Protein AF-A0A9C7Z4H7-F1 (afdb_monomer_lite)

Foldseek 3Di:
DDDDPPPPPPPPPDDPPDPVNDPDDDDDDQDPVNLVVLWQEAQDDCFAADPPVRHGDDSHPQHCLTLNDPAAQADPVRPTHDPVQAQDQDPPRRHHRHGNCSSVRRDHHHDDPDDADDVCCLPPPDNPVCVVVVHDSVVSNCVRVVPDDPDDWFKKAWLFFPDPVDDHGDIDTPVRCVVVVVPGDTDIFGKDAAQDDDFDFAQAWAFWAWDWDAFPSRFIWIWIDGDPDIDIAHDDWAAPDDHGDTDHGGDGGTDHDHGDIDGPRRVVVRVVPGD

Structure (mmCIF, N/CA/C/O backbone):
data_AF-A0A9C7Z4H7-F1
#
_entry.id   AF-A0A9C7Z4H7-F1
#
loop_
_atom_site.group_PDB
_atom_site.id
_atom_site.type_symbol
_atom_site.label_atom_id
_atom_site.label_alt_id
_atom_site.label_comp_id
_atom_site.label_asym_id
_atom_site.label_entity_id
_atom_site.label_seq_id
_atom_site.pdbx_PDB_ins_code
_atom_site.Cartn_x
_atom_site.Cartn_y
_atom_site.Cartn_z
_atom_site.occupancy
_atom_site.B_iso_or_equiv
_atom_site.auth_seq_id
_atom_site.auth_comp_id
_atom_site.auth_asym_id
_atom_site.auth_atom_id
_atom_site.pdbx_PDB_model_num
ATOM 1 N N . MET A 1 1 ? -6.842 -11.122 -45.575 1.00 34.16 1 MET A N 1
ATOM 2 C CA . MET A 1 1 ? -6.176 -10.086 -46.391 1.00 34.16 1 MET A CA 1
ATOM 3 C C . MET A 1 1 ? -5.304 -9.264 -45.449 1.00 34.16 1 MET A C 1
ATOM 5 O O . MET A 1 1 ? -5.795 -8.378 -44.766 1.00 34.16 1 MET A O 1
ATOM 9 N N . LEU A 1 2 ? -4.049 -9.690 -45.291 1.00 29.64 2 LEU A N 1
ATOM 10 C CA . LEU A 1 2 ? -3.058 -9.098 -44.390 1.00 29.64 2 LEU A CA 1
ATOM 11 C C . LEU A 1 2 ? -2.544 -7.797 -45.017 1.00 29.64 2 LEU A C 1
ATOM 13 O O . LEU A 1 2 ? -1.735 -7.837 -45.943 1.00 29.64 2 LEU A O 1
ATOM 17 N N . LEU A 1 3 ? -3.035 -6.650 -44.550 1.00 31.23 3 LEU A N 1
ATOM 18 C CA . LEU A 1 3 ? -2.467 -5.360 -44.927 1.00 31.23 3 LEU A CA 1
ATOM 19 C C . LEU A 1 3 ? -1.206 -5.123 -44.093 1.00 31.23 3 LEU A C 1
ATOM 21 O O . LEU A 1 3 ? -1.252 -4.888 -42.888 1.00 31.23 3 LEU A O 1
ATOM 25 N N . LYS A 1 4 ? -0.069 -5.246 -44.779 1.00 31.89 4 LYS A N 1
ATOM 26 C CA . LYS A 1 4 ? 1.280 -4.942 -44.308 1.00 31.89 4 LYS A CA 1
ATOM 27 C C . LYS A 1 4 ? 1.366 -3.485 -43.838 1.00 31.89 4 LYS A C 1
ATOM 29 O O . LYS A 1 4 ? 1.528 -2.574 -44.645 1.00 31.89 4 LYS A O 1
ATOM 34 N N . ASN A 1 5 ? 1.324 -3.272 -42.526 1.00 34.56 5 ASN A N 1
ATOM 35 C CA . ASN A 1 5 ? 1.686 -2.008 -41.874 1.00 34.56 5 ASN A CA 1
ATOM 36 C C . ASN A 1 5 ? 3.220 -1.872 -41.746 1.00 34.56 5 ASN A C 1
ATOM 38 O O . ASN A 1 5 ? 3.758 -1.646 -40.666 1.00 34.56 5 ASN A O 1
ATOM 42 N N . GLU A 1 6 ? 3.945 -2.016 -42.858 1.00 35.81 6 GLU A N 1
ATOM 43 C CA . GLU A 1 6 ? 5.412 -1.861 -42.906 1.00 35.81 6 GLU A CA 1
ATOM 44 C C . GLU A 1 6 ? 5.857 -0.397 -43.110 1.00 35.81 6 GLU A C 1
ATOM 46 O O . GLU A 1 6 ? 7.029 -0.078 -42.928 1.00 35.81 6 GLU A O 1
ATOM 51 N N . ASN A 1 7 ? 4.931 0.522 -43.421 1.00 31.11 7 ASN A N 1
ATOM 52 C CA . ASN A 1 7 ? 5.257 1.906 -43.801 1.00 31.11 7 ASN A CA 1
ATOM 53 C C . ASN A 1 7 ? 5.184 2.956 -42.674 1.00 31.11 7 ASN A C 1
ATOM 55 O O . ASN A 1 7 ? 5.576 4.098 -42.902 1.00 31.11 7 ASN A O 1
ATOM 59 N N . VAL A 1 8 ? 4.732 2.607 -41.463 1.00 37.91 8 VAL A N 1
ATOM 60 C CA . VAL A 1 8 ? 4.609 3.585 -40.356 1.00 37.91 8 VAL A CA 1
ATOM 61 C C . VAL A 1 8 ? 5.895 3.692 -39.520 1.00 37.91 8 VAL A C 1
ATOM 63 O O . VAL A 1 8 ? 6.191 4.752 -38.984 1.00 37.91 8 VAL A O 1
ATOM 66 N N . ARG A 1 9 ? 6.730 2.645 -39.464 1.00 35.28 9 ARG A N 1
ATOM 67 C CA . ARG A 1 9 ? 7.910 2.598 -38.572 1.00 35.28 9 ARG A CA 1
ATOM 68 C C . ARG A 1 9 ? 9.190 3.260 -39.109 1.00 35.28 9 ARG A C 1
ATOM 70 O O . ARG A 1 9 ? 10.170 3.334 -38.380 1.00 35.28 9 ARG A O 1
ATOM 77 N N . LYS A 1 10 ? 9.221 3.742 -40.358 1.00 31.86 10 LYS A N 1
ATOM 78 C CA . LYS A 1 10 ? 10.459 4.230 -41.013 1.00 31.86 10 LYS A CA 1
ATOM 79 C C . LYS A 1 10 ? 10.704 5.750 -40.958 1.00 31.86 10 LYS A C 1
ATOM 81 O O . LYS A 1 10 ? 11.657 6.206 -41.578 1.00 31.86 10 LYS A O 1
ATOM 86 N N . ARG A 1 11 ? 9.881 6.546 -40.258 1.00 33.84 11 ARG A N 1
ATOM 87 C CA . ARG A 1 11 ? 9.960 8.029 -40.293 1.00 33.84 11 ARG A CA 1
ATOM 88 C C . ARG A 1 11 ? 10.364 8.743 -38.994 1.00 33.84 11 ARG A C 1
ATOM 90 O O . ARG A 1 11 ? 10.457 9.962 -39.020 1.00 33.84 11 ARG A O 1
ATOM 97 N N . GLU A 1 12 ? 10.638 8.044 -37.895 1.00 40.28 12 GLU A N 1
ATOM 98 C CA . GLU A 1 12 ? 10.865 8.692 -36.582 1.00 40.28 12 GLU A CA 1
ATOM 99 C C . GLU A 1 12 ? 12.323 8.702 -36.087 1.00 40.28 12 GLU A C 1
ATOM 101 O O . GLU A 1 12 ? 12.570 8.924 -34.907 1.00 40.28 12 GLU A O 1
ATOM 106 N N . VAL A 1 13 ? 13.316 8.523 -36.964 1.00 45.22 13 VAL A N 1
ATOM 107 C CA . VAL A 1 13 ? 14.729 8.661 -36.574 1.00 45.22 13 VAL A CA 1
ATOM 108 C C . VAL A 1 13 ? 15.356 9.836 -37.324 1.00 45.22 13 VAL A C 1
ATOM 110 O O . VAL A 1 13 ? 15.317 9.881 -38.548 1.00 45.22 13 VAL A O 1
ATOM 113 N N . SER A 1 14 ? 15.920 10.763 -36.541 1.00 44.88 14 SER A N 1
ATOM 114 C CA . SER A 1 14 ? 16.706 11.955 -36.904 1.00 44.88 14 SER A CA 1
ATOM 115 C C . SER A 1 14 ? 15.961 13.187 -37.445 1.00 44.88 14 SER A C 1
ATOM 117 O O . SER A 1 14 ? 16.183 13.624 -38.572 1.00 44.88 14 SER A O 1
ATOM 119 N N . LEU A 1 15 ? 15.188 13.854 -36.590 1.00 47.88 15 LEU A N 1
ATOM 120 C CA . LEU A 1 15 ? 15.122 15.317 -36.633 1.00 47.88 15 LEU A CA 1
ATOM 121 C C . LEU A 1 15 ? 15.734 15.830 -35.332 1.00 47.88 15 LEU A C 1
ATOM 123 O O . LEU A 1 15 ? 15.066 15.914 -34.305 1.00 47.88 15 LEU A O 1
ATOM 127 N N . LEU A 1 16 ? 17.036 16.117 -35.373 1.00 56.84 16 LEU A N 1
ATOM 128 C CA . LEU A 1 16 ? 17.671 17.009 -34.408 1.00 56.84 16 LEU A CA 1
ATOM 129 C C . LEU A 1 16 ? 16.988 18.367 -34.587 1.00 56.84 16 LEU A C 1
ATOM 131 O O . LEU A 1 16 ? 17.328 19.115 -35.498 1.00 56.84 16 LEU A O 1
ATOM 135 N N . ILE A 1 17 ? 15.951 18.632 -33.794 1.00 62.84 17 ILE A N 1
ATOM 136 C CA . ILE A 1 17 ? 15.296 19.937 -33.781 1.00 62.84 17 ILE A CA 1
ATOM 137 C C . ILE A 1 17 ? 16.337 20.913 -33.230 1.00 62.84 17 ILE A C 1
ATOM 139 O O . ILE A 1 17 ? 16.741 20.785 -32.072 1.00 62.84 17 ILE A O 1
ATOM 143 N N . SER A 1 18 ? 16.814 21.840 -34.064 1.00 78.19 18 SER A N 1
ATOM 144 C CA . SER A 1 18 ? 17.670 22.922 -33.584 1.00 78.19 18 SER A CA 1
ATOM 145 C C . SER A 1 18 ? 16.876 23.755 -32.581 1.00 78.19 18 SER A C 1
ATOM 147 O O . SER A 1 18 ? 15.682 23.986 -32.783 1.00 78.19 18 SER A O 1
ATOM 149 N N . GLY A 1 19 ? 17.516 24.219 -31.503 1.00 75.00 19 GLY A N 1
ATOM 150 C CA . GLY A 1 19 ? 16.855 25.069 -30.504 1.00 75.00 19 GLY A CA 1
ATOM 151 C C . GLY A 1 19 ? 16.195 26.302 -31.133 1.00 75.00 19 GLY A C 1
ATOM 152 O O . GLY A 1 19 ? 15.124 26.718 -30.694 1.00 75.00 19 GLY A O 1
ATOM 153 N N . ASP A 1 20 ? 16.780 26.796 -32.225 1.00 84.81 20 ASP A N 1
ATOM 154 C CA . ASP A 1 20 ? 16.316 27.962 -32.977 1.00 84.81 20 ASP A CA 1
ATOM 155 C C . ASP A 1 20 ?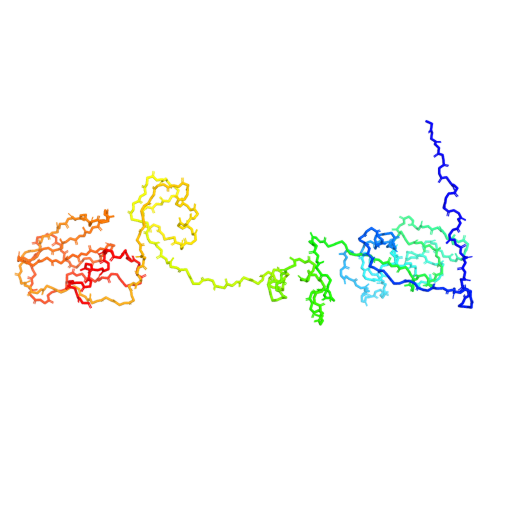 15.016 27.707 -33.772 1.00 84.81 20 ASP A C 1
ATOM 157 O O . ASP A 1 20 ? 14.292 28.650 -34.093 1.00 84.81 20 ASP A O 1
ATOM 161 N N . ASP A 1 21 ? 14.663 26.443 -34.042 1.00 89.62 21 ASP A N 1
ATOM 162 C CA . ASP A 1 21 ? 13.453 26.060 -34.788 1.00 89.62 21 ASP A CA 1
ATOM 163 C C . ASP A 1 21 ? 12.217 25.862 -33.882 1.00 89.62 21 ASP A C 1
ATOM 165 O O . ASP A 1 21 ? 11.082 25.713 -34.361 1.00 89.62 21 ASP A O 1
ATOM 169 N N . ILE A 1 22 ? 12.401 25.856 -32.556 1.00 91.81 22 ILE A N 1
ATOM 170 C CA . ILE A 1 22 ? 11.330 25.598 -31.586 1.00 91.81 22 ILE A CA 1
ATOM 171 C C . ILE A 1 22 ? 10.466 26.852 -31.410 1.00 91.81 22 ILE A C 1
ATOM 173 O O . ILE A 1 22 ? 10.794 27.774 -30.670 1.00 91.81 22 ILE A O 1
ATOM 177 N N . LYS A 1 23 ? 9.284 26.862 -32.037 1.00 93.12 23 LYS A N 1
ATOM 178 C CA . LYS A 1 23 ? 8.347 28.001 -31.946 1.00 93.12 23 LYS A CA 1
ATOM 179 C C . LYS A 1 23 ? 7.573 28.081 -30.627 1.00 93.12 23 LYS A C 1
ATOM 181 O O . LYS A 1 23 ? 7.181 29.171 -30.221 1.00 93.12 23 LYS A O 1
ATOM 186 N N . ARG A 1 24 ? 7.250 26.938 -30.006 1.00 93.38 24 ARG A N 1
ATOM 187 C CA . ARG A 1 24 ? 6.436 26.851 -28.777 1.00 93.38 24 ARG A CA 1
ATOM 188 C C . ARG A 1 24 ? 6.775 25.595 -27.982 1.00 93.38 24 ARG A C 1
ATOM 190 O O . ARG A 1 24 ? 6.989 24.539 -28.569 1.00 93.38 24 ARG A O 1
ATOM 197 N N . ILE A 1 25 ? 6.701 25.705 -26.658 1.00 92.19 25 ILE A N 1
ATOM 198 C CA . ILE A 1 25 ? 6.803 24.589 -25.712 1.00 92.19 25 ILE A CA 1
ATOM 199 C C . ILE A 1 25 ? 5.466 24.475 -24.977 1.00 92.19 25 ILE A C 1
ATOM 201 O O . ILE A 1 25 ? 4.885 25.484 -24.576 1.00 92.19 25 ILE A O 1
ATOM 205 N N . LYS A 1 26 ? 4.957 23.250 -24.823 1.00 94.81 26 LYS A N 1
ATOM 206 C CA . LYS A 1 26 ? 3.696 22.962 -24.131 1.00 94.81 26 LYS A CA 1
ATOM 207 C C . LYS A 1 26 ? 3.957 21.999 -22.981 1.00 94.81 26 LYS A C 1
ATOM 209 O O . LYS A 1 26 ? 4.594 20.972 -23.179 1.00 94.81 26 LYS A O 1
ATOM 214 N N . LEU A 1 27 ? 3.413 22.315 -21.810 1.00 94.31 27 LEU A N 1
ATOM 215 C CA . LEU A 1 27 ? 3.418 21.439 -20.640 1.00 94.31 27 LEU A CA 1
ATOM 216 C C . LEU A 1 27 ? 2.023 20.837 -20.461 1.00 94.31 27 LEU A C 1
ATOM 218 O O . LEU A 1 27 ? 1.021 21.548 -20.557 1.00 94.31 27 LEU A O 1
ATOM 222 N N . GLN A 1 28 ? 1.955 19.528 -20.233 1.00 93.75 28 GLN A N 1
ATOM 223 C CA . GLN A 1 28 ? 0.710 18.794 -20.005 1.00 93.75 28 GLN A CA 1
ATOM 224 C C . GLN A 1 28 ? 0.916 17.701 -18.958 1.00 93.75 28 GLN A C 1
ATOM 226 O O . GLN A 1 28 ? 2.045 17.293 -18.693 1.00 93.75 28 GLN A O 1
ATOM 231 N N . LEU A 1 29 ? -0.189 17.221 -18.388 1.00 92.31 29 LEU A N 1
ATOM 232 C CA . LEU A 1 29 ? -0.183 16.006 -17.581 1.00 92.31 29 LEU A CA 1
ATOM 233 C C . LEU A 1 29 ? 0.072 14.802 -18.490 1.00 92.31 29 LEU A C 1
ATOM 235 O O . LEU A 1 29 ? -0.562 14.685 -19.538 1.00 92.31 29 LEU A O 1
ATOM 239 N N . ALA A 1 30 ? 0.983 13.926 -18.075 1.00 94.75 30 ALA A N 1
ATOM 240 C CA . ALA A 1 30 ? 1.209 12.655 -18.743 1.00 94.75 30 ALA A CA 1
ATOM 241 C C . ALA A 1 30 ? 0.100 11.676 -18.345 1.00 94.75 30 ALA A C 1
ATOM 243 O O . ALA A 1 30 ? -0.131 11.450 -17.155 1.00 94.75 30 ALA A O 1
ATOM 244 N N . SER A 1 31 ? -0.598 11.110 -19.328 1.00 95.06 31 SER A N 1
ATOM 245 C CA . SER A 1 31 ? -1.514 10.002 -19.060 1.00 95.06 31 SER A CA 1
ATOM 246 C C . SER A 1 31 ? -0.726 8.702 -18.829 1.00 95.06 31 SER A C 1
ATOM 248 O O . SER A 1 31 ? 0.396 8.579 -19.330 1.00 95.06 31 SER A O 1
ATOM 250 N N . PRO A 1 32 ? -1.295 7.692 -18.143 1.00 94.44 32 PRO A N 1
ATOM 251 C CA . PRO A 1 32 ? -0.652 6.380 -18.030 1.00 94.44 32 PRO A CA 1
ATOM 252 C C . PRO A 1 32 ? -0.304 5.769 -19.398 1.00 94.44 32 PRO A C 1
ATOM 254 O O . PRO A 1 32 ? 0.746 5.153 -19.556 1.00 94.44 32 PRO A O 1
ATOM 257 N N . ALA A 1 33 ? -1.142 6.004 -20.414 1.00 94.50 33 ALA A N 1
ATOM 258 C CA . ALA A 1 33 ? -0.885 5.559 -21.782 1.00 94.50 33 ALA A CA 1
ATOM 259 C C . ALA A 1 33 ? 0.323 6.270 -22.421 1.00 94.50 33 ALA A C 1
ATOM 261 O O . ALA A 1 33 ? 1.113 5.625 -23.109 1.00 94.50 33 ALA A O 1
ATOM 262 N N . ASP A 1 34 ? 0.500 7.573 -22.174 1.00 94.50 34 ASP A N 1
ATOM 263 C CA . ASP A 1 34 ? 1.674 8.315 -22.655 1.00 94.50 34 ASP A CA 1
ATOM 264 C C . ASP A 1 34 ? 2.958 7.826 -21.979 1.00 94.50 34 ASP A C 1
ATOM 266 O O . ASP A 1 34 ? 3.965 7.621 -22.655 1.00 94.50 34 ASP A O 1
ATOM 270 N N . MET A 1 35 ? 2.911 7.570 -20.666 1.00 95.00 35 MET A N 1
ATOM 271 C CA . MET A 1 35 ? 4.049 7.023 -19.918 1.00 95.00 35 MET A CA 1
ATOM 272 C C . MET A 1 35 ? 4.487 5.662 -20.472 1.00 95.00 35 MET A C 1
ATOM 274 O O . MET A 1 35 ? 5.678 5.436 -20.679 1.00 95.00 35 MET A O 1
ATOM 278 N N . LEU A 1 36 ? 3.529 4.780 -20.770 1.00 94.69 36 LEU A N 1
ATOM 279 C CA . LEU A 1 36 ? 3.800 3.486 -21.400 1.00 94.69 36 LEU A CA 1
ATOM 280 C C . LEU A 1 36 ? 4.355 3.638 -22.819 1.00 94.69 36 LEU A C 1
ATOM 282 O O . LEU A 1 36 ? 5.271 2.917 -23.195 1.00 94.69 36 LEU A O 1
ATOM 286 N N . ARG A 1 37 ? 3.849 4.602 -23.598 1.00 95.56 37 ARG A N 1
ATOM 287 C CA . ARG A 1 37 ? 4.332 4.874 -24.960 1.00 95.56 37 ARG A CA 1
ATOM 288 C C . ARG A 1 37 ? 5.789 5.344 -24.988 1.00 95.56 37 ARG A C 1
ATOM 290 O O . ARG A 1 37 ? 6.493 5.053 -25.949 1.00 95.56 37 ARG A O 1
ATOM 297 N N . TRP A 1 38 ? 6.228 6.103 -23.989 1.00 94.38 38 TRP A N 1
ATOM 298 C CA . TRP A 1 38 ? 7.616 6.562 -23.879 1.00 94.38 38 TRP A CA 1
ATOM 299 C C . TRP A 1 38 ? 8.575 5.489 -23.366 1.00 94.38 38 TRP A C 1
ATOM 301 O O . TRP A 1 38 ? 9.791 5.595 -23.543 1.00 94.38 38 TRP A O 1
ATOM 311 N N . SER A 1 39 ? 8.027 4.487 -22.689 1.00 96.06 39 SER A N 1
ATOM 312 C CA . SER A 1 39 ? 8.804 3.465 -22.023 1.00 96.06 39 SER A CA 1
ATOM 313 C C . SER A 1 39 ? 9.381 2.444 -23.000 1.00 96.06 39 SER A C 1
ATOM 315 O O . SER A 1 39 ? 8.717 2.006 -23.937 1.00 96.06 39 SER A O 1
ATOM 317 N N . HIS A 1 40 ? 10.618 2.032 -22.744 1.00 95.56 40 HIS A N 1
ATOM 318 C CA . HIS A 1 40 ? 11.316 0.977 -23.483 1.00 95.56 40 HIS A CA 1
ATOM 319 C C . HIS A 1 40 ? 11.284 -0.372 -22.754 1.00 95.56 40 HIS A C 1
ATOM 321 O O . HIS A 1 40 ? 11.744 -1.378 -23.289 1.00 95.56 40 HIS A O 1
ATOM 327 N N . GLY A 1 41 ? 10.725 -0.408 -21.544 1.00 95.88 41 GLY A N 1
ATOM 328 C CA . GLY A 1 41 ? 10.641 -1.608 -20.727 1.00 95.88 41 GLY A CA 1
ATOM 329 C C . GLY A 1 41 ? 10.185 -1.309 -19.305 1.00 95.88 41 GLY A C 1
ATOM 330 O O . GLY A 1 41 ? 10.208 -0.162 -18.845 1.00 95.88 41 GLY A O 1
ATOM 331 N N . GLU A 1 42 ? 9.737 -2.358 -18.630 1.00 97.06 42 GLU A N 1
ATOM 332 C CA . GLU A 1 42 ? 9.371 -2.313 -17.221 1.00 97.06 42 GLU A CA 1
ATOM 333 C C . GLU A 1 42 ? 10.581 -2.654 -16.351 1.00 97.06 42 GLU A C 1
ATOM 335 O O . GLU A 1 42 ? 11.269 -3.642 -16.606 1.00 97.06 42 GLU A O 1
ATOM 340 N N . VAL A 1 43 ? 10.825 -1.845 -15.321 1.00 97.69 43 VAL A N 1
ATOM 341 C CA . VAL A 1 43 ? 11.796 -2.168 -14.272 1.00 97.69 43 VAL A CA 1
ATOM 342 C C . VAL A 1 43 ? 11.092 -3.024 -13.228 1.00 97.69 43 VAL A C 1
ATOM 344 O O . VAL A 1 43 ? 10.182 -2.548 -12.549 1.00 97.69 43 VAL A O 1
ATOM 347 N N . THR A 1 44 ? 11.513 -4.280 -13.113 1.00 96.00 44 THR A N 1
ATOM 348 C CA . THR A 1 44 ? 10.897 -5.270 -12.219 1.00 96.00 44 THR A CA 1
ATOM 349 C C . THR A 1 44 ? 11.703 -5.488 -10.947 1.00 96.00 44 THR A C 1
ATOM 351 O O . THR A 1 44 ? 11.127 -5.772 -9.902 1.00 96.00 44 THR A O 1
ATOM 354 N N . GLU A 1 45 ? 13.024 -5.333 -11.021 1.00 95.56 45 GLU A N 1
ATOM 355 C CA . GLU A 1 45 ? 13.940 -5.577 -9.910 1.00 95.56 45 GLU A CA 1
ATOM 356 C C . GLU A 1 45 ? 14.500 -4.257 -9.368 1.00 95.56 45 GLU A C 1
ATOM 358 O O . GLU A 1 45 ? 14.802 -3.325 -10.117 1.00 95.56 45 GLU A O 1
ATOM 363 N N . SER A 1 46 ? 14.707 -4.180 -8.052 1.00 96.19 46 SER A N 1
ATOM 364 C CA . SER A 1 46 ? 15.392 -3.042 -7.416 1.00 96.19 46 SER A CA 1
ATOM 365 C C . SER A 1 46 ? 16.913 -3.078 -7.584 1.00 96.19 46 SER A C 1
ATOM 367 O O . SER A 1 46 ? 17.609 -2.151 -7.165 1.00 96.19 46 SER A O 1
ATOM 369 N N . GLU A 1 47 ? 17.432 -4.158 -8.162 1.00 95.81 47 GLU A N 1
ATOM 370 C CA . GLU A 1 47 ? 18.858 -4.372 -8.353 1.00 95.81 47 GLU A CA 1
ATOM 371 C C . GLU A 1 47 ? 19.475 -3.318 -9.279 1.00 95.81 47 GLU A C 1
ATOM 373 O O . GLU A 1 47 ? 18.836 -2.761 -10.178 1.00 95.81 47 GLU A O 1
ATOM 378 N N . THR A 1 48 ? 20.749 -3.016 -9.038 1.00 95.81 48 THR A N 1
ATOM 379 C CA . THR A 1 48 ? 21.467 -1.956 -9.755 1.00 95.81 48 THR A CA 1
ATOM 380 C C . THR A 1 48 ? 22.575 -2.535 -10.625 1.00 95.81 48 THR A C 1
ATOM 382 O O . THR A 1 48 ? 22.380 -2.776 -11.816 1.00 95.81 48 THR A O 1
ATOM 385 N N . ILE A 1 49 ? 23.752 -2.732 -10.042 1.00 95.19 49 ILE A N 1
ATOM 386 C CA . ILE A 1 49 ? 24.958 -3.203 -10.711 1.00 95.19 49 ILE A CA 1
ATOM 387 C C . ILE A 1 49 ? 25.551 -4.308 -9.847 1.00 95.19 49 ILE A C 1
ATOM 389 O O . ILE A 1 49 ? 25.679 -4.163 -8.630 1.00 95.19 49 ILE A O 1
ATOM 393 N N . ASN A 1 50 ? 25.967 -5.397 -10.479 1.00 94.56 50 ASN A N 1
ATOM 394 C CA . ASN A 1 50 ? 26.642 -6.483 -9.799 1.00 94.56 50 ASN A CA 1
ATOM 395 C C . ASN A 1 50 ? 27.978 -6.016 -9.201 1.00 94.56 50 ASN A C 1
ATOM 397 O O . ASN A 1 50 ? 28.841 -5.491 -9.909 1.00 94.56 50 ASN A O 1
ATOM 401 N N . TYR A 1 51 ? 28.210 -6.286 -7.919 1.00 94.88 51 TYR A N 1
ATOM 402 C CA . TYR A 1 51 ? 29.430 -5.847 -7.235 1.00 94.88 51 TYR A CA 1
ATOM 403 C C . TYR A 1 51 ? 30.723 -6.514 -7.742 1.00 94.88 51 TYR A C 1
ATOM 405 O O . TYR A 1 51 ? 31.799 -5.949 -7.563 1.00 94.88 51 TYR A O 1
ATOM 413 N N . ARG A 1 52 ? 30.648 -7.708 -8.352 1.00 95.25 52 ARG A N 1
ATOM 414 C CA . ARG A 1 52 ? 31.826 -8.446 -8.854 1.00 95.25 52 ARG A CA 1
ATOM 415 C C . ARG A 1 52 ? 32.120 -8.138 -10.308 1.00 95.25 52 ARG A C 1
ATOM 417 O O . ARG A 1 52 ? 33.277 -7.980 -10.678 1.00 95.25 52 ARG A O 1
ATOM 424 N N . THR A 1 53 ? 31.086 -8.156 -11.145 1.00 91.88 53 THR A N 1
ATOM 425 C CA . THR A 1 53 ? 31.253 -7.988 -12.594 1.00 91.88 53 THR A CA 1
ATOM 426 C C . THR A 1 53 ? 31.190 -6.525 -13.014 1.00 91.88 53 THR A C 1
ATOM 428 O O . THR A 1 53 ? 31.561 -6.219 -14.144 1.00 91.88 53 THR A O 1
ATOM 431 N N . HIS A 1 54 ? 30.722 -5.638 -12.127 1.00 92.88 54 HIS A N 1
ATOM 432 C CA . HIS A 1 54 ? 30.417 -4.238 -12.418 1.00 92.88 54 HIS A CA 1
ATOM 433 C C . HIS A 1 54 ? 29.452 -4.067 -13.601 1.00 92.88 54 HIS A C 1
ATOM 435 O O . HIS A 1 54 ? 29.418 -3.012 -14.227 1.00 92.88 54 HIS A O 1
ATOM 441 N N . ARG A 1 55 ? 28.661 -5.104 -13.911 1.00 92.56 55 ARG A N 1
ATOM 442 C CA . ARG A 1 55 ? 27.660 -5.082 -14.980 1.00 92.56 55 ARG A CA 1
ATOM 443 C C . ARG A 1 55 ? 26.271 -4.776 -14.426 1.00 92.56 55 ARG A C 1
ATOM 445 O O . ARG A 1 55 ? 25.963 -5.244 -13.328 1.00 92.56 55 ARG A O 1
ATOM 452 N N . PRO A 1 56 ? 25.434 -4.028 -15.167 1.00 95.00 56 PRO A N 1
ATOM 453 C CA . PRO A 1 56 ? 24.039 -3.828 -14.801 1.00 95.00 56 PRO A CA 1
ATOM 454 C C . PRO A 1 56 ? 23.292 -5.154 -14.663 1.00 95.00 56 PRO A C 1
ATOM 456 O O . PRO A 1 56 ? 23.463 -6.052 -15.491 1.00 95.00 56 PRO A O 1
ATOM 459 N N . GLU A 1 57 ? 22.457 -5.259 -13.635 1.00 94.81 57 GLU A N 1
ATOM 460 C CA . GLU A 1 57 ? 21.586 -6.420 -13.455 1.00 94.81 57 GLU A CA 1
ATOM 461 C C . GLU A 1 57 ? 20.386 -6.360 -14.413 1.00 94.81 57 GLU A C 1
ATOM 463 O O . GLU A 1 57 ? 19.858 -5.287 -14.728 1.00 94.81 57 GLU A O 1
ATOM 468 N N . LYS A 1 58 ? 19.965 -7.533 -14.900 1.00 92.88 58 LYS A N 1
ATOM 469 C CA . LYS A 1 58 ? 18.838 -7.670 -15.833 1.00 92.88 58 LYS A CA 1
ATOM 470 C C . LYS A 1 58 ? 17.528 -7.310 -15.123 1.00 92.88 58 LYS A C 1
ATOM 472 O O . LYS A 1 58 ? 17.310 -7.745 -13.999 1.00 92.88 58 LYS A O 1
ATOM 477 N N . GLY A 1 59 ? 16.659 -6.535 -15.769 1.00 92.94 59 GLY A N 1
ATOM 478 C CA . GLY A 1 59 ? 15.402 -6.044 -15.183 1.00 92.94 59 GLY A CA 1
ATOM 479 C C . GLY A 1 59 ? 15.567 -4.996 -14.074 1.00 92.94 59 GLY A C 1
ATOM 480 O O . GLY A 1 59 ? 14.564 -4.529 -13.535 1.00 92.94 59 GLY A O 1
ATOM 481 N N . GLY A 1 60 ? 16.808 -4.622 -13.744 1.00 95.50 60 GLY A N 1
ATOM 482 C CA . GLY A 1 60 ? 17.141 -3.634 -12.723 1.00 95.50 60 GLY A CA 1
ATOM 483 C C . GLY A 1 60 ? 17.137 -2.186 -13.219 1.00 95.50 60 GLY A C 1
ATOM 484 O O . GLY A 1 60 ? 16.878 -1.882 -14.387 1.00 95.50 60 GLY A O 1
ATOM 485 N N . LEU A 1 61 ? 17.519 -1.264 -12.334 1.00 96.31 61 LEU A N 1
ATOM 486 C CA . LEU A 1 61 ? 17.488 0.187 -12.586 1.00 96.31 61 LEU A CA 1
ATOM 487 C C . LEU A 1 61 ? 18.473 0.666 -13.667 1.00 96.31 61 LEU A C 1
ATOM 489 O O . LEU A 1 61 ? 18.354 1.789 -14.150 1.00 96.31 61 LEU A O 1
ATOM 493 N N . TYR A 1 62 ? 19.439 -0.171 -14.054 1.00 96.00 62 TYR A N 1
ATOM 494 C CA . TYR A 1 62 ? 20.431 0.137 -15.091 1.00 96.00 62 TYR A CA 1
ATOM 495 C C . TYR A 1 62 ? 20.413 -0.839 -16.275 1.00 96.00 62 TYR A C 1
ATOM 497 O O . TYR A 1 62 ? 21.302 -0.747 -17.133 1.00 96.00 62 TYR A O 1
ATOM 505 N N . ALA A 1 63 ? 19.411 -1.722 -16.337 1.00 96.12 63 ALA A N 1
ATOM 506 C CA . ALA A 1 63 ? 19.260 -2.796 -17.315 1.00 96.12 63 ALA A CA 1
ATOM 507 C C . ALA A 1 63 ? 19.527 -2.344 -18.762 1.00 96.12 63 ALA A C 1
ATOM 509 O O . ALA A 1 63 ? 18.906 -1.410 -19.280 1.00 96.12 63 ALA A O 1
ATOM 510 N N . GLU A 1 64 ? 20.471 -3.005 -19.434 1.00 96.38 64 GLU A N 1
ATOM 511 C CA . GLU A 1 64 ? 20.885 -2.638 -20.794 1.00 96.38 64 GLU A CA 1
ATOM 512 C C . GLU A 1 64 ? 19.799 -2.928 -21.840 1.00 96.38 64 GLU A C 1
ATOM 514 O O . GLU A 1 64 ? 19.729 -2.252 -22.866 1.00 96.38 64 GLU A O 1
ATOM 519 N N . GLU A 1 65 ? 18.923 -3.900 -21.589 1.00 95.19 65 GLU A N 1
ATOM 520 C CA . GLU A 1 65 ? 17.800 -4.231 -22.466 1.00 95.19 65 GLU A CA 1
ATOM 521 C C . GLU A 1 65 ? 16.689 -3.172 -22.457 1.00 95.19 65 GLU A C 1
ATOM 523 O O . GLU A 1 65 ? 15.964 -3.061 -23.442 1.00 95.19 65 GLU A O 1
ATOM 528 N N . ILE A 1 66 ? 16.591 -2.366 -21.391 1.00 96.31 66 ILE A N 1
ATOM 529 C CA . ILE A 1 66 ? 15.607 -1.281 -21.266 1.00 96.31 66 ILE A CA 1
ATOM 530 C C . ILE A 1 66 ? 16.224 0.042 -21.718 1.00 96.31 66 ILE A C 1
ATOM 532 O O . ILE A 1 66 ? 15.718 0.717 -22.613 1.00 96.31 66 ILE A O 1
ATOM 536 N N . PHE A 1 67 ? 17.342 0.426 -21.101 1.00 96.94 67 PHE A N 1
ATOM 537 C CA . PHE A 1 67 ? 17.921 1.755 -21.296 1.00 96.94 67 PHE A CA 1
ATOM 538 C C . PHE A 1 67 ? 18.859 1.824 -22.505 1.00 96.94 67 PHE A C 1
ATOM 540 O O . PHE A 1 67 ? 19.113 2.912 -23.019 1.00 96.94 67 PHE A O 1
ATOM 547 N N . GLY A 1 68 ? 19.348 0.687 -23.000 1.00 95.12 68 GLY A N 1
ATOM 548 C CA . GLY A 1 68 ? 20.337 0.600 -24.072 1.00 95.12 68 GLY A CA 1
ATOM 549 C C . GLY A 1 68 ? 21.729 0.195 -23.571 1.00 95.12 68 GLY A C 1
ATOM 550 O O . GLY A 1 68 ? 21.964 0.117 -22.361 1.00 95.12 68 GLY A O 1
ATOM 551 N N . PRO A 1 69 ? 22.669 -0.066 -24.490 1.00 96.38 69 PRO A N 1
ATOM 552 C CA . PRO A 1 69 ? 23.938 -0.712 -24.175 1.00 96.38 69 PRO A CA 1
ATOM 553 C C . PRO A 1 69 ? 24.872 0.198 -23.371 1.00 96.38 69 PRO A C 1
ATOM 555 O O . PRO A 1 69 ? 24.912 1.412 -23.584 1.00 96.38 69 PRO A O 1
ATOM 558 N N . GLU A 1 70 ? 25.654 -0.392 -22.463 1.00 94.56 70 GLU A N 1
ATOM 559 C CA . GLU A 1 70 ? 26.677 0.339 -21.697 1.00 94.56 70 GLU A CA 1
ATOM 560 C C . GLU A 1 70 ? 27.780 0.876 -22.621 1.00 94.56 70 GLU A C 1
ATOM 562 O O . GLU A 1 70 ? 28.166 2.043 -22.544 1.00 94.56 70 GLU A O 1
ATOM 567 N N . ASN A 1 71 ? 28.249 0.020 -23.530 1.00 94.19 71 ASN A N 1
ATOM 568 C CA . ASN A 1 71 ? 29.288 0.339 -24.497 1.00 94.19 71 ASN A CA 1
ATOM 569 C C . ASN A 1 71 ? 28.673 0.526 -25.884 1.00 94.19 71 ASN A C 1
ATOM 571 O O . ASN A 1 71 ? 27.847 -0.267 -26.333 1.00 94.19 71 ASN A O 1
ATOM 575 N N . SER A 1 72 ? 29.099 1.576 -26.584 1.00 95.06 72 SER A N 1
ATOM 576 C CA . SER A 1 72 ? 28.565 1.895 -27.907 1.00 95.06 72 SER A CA 1
ATOM 577 C C . SER A 1 72 ? 28.749 0.734 -28.886 1.00 95.06 72 SER A C 1
ATOM 579 O O . SER A 1 72 ? 29.858 0.239 -29.095 1.00 95.06 72 SER A O 1
ATOM 581 N N . TYR A 1 73 ? 27.649 0.339 -29.525 1.00 95.44 73 TYR A N 1
ATOM 582 C CA . TYR A 1 73 ? 27.581 -0.744 -30.506 1.00 95.44 73 TYR A CA 1
ATOM 583 C C . TYR A 1 73 ? 28.062 -2.110 -29.978 1.00 95.44 73 TYR A C 1
ATOM 585 O O . TYR A 1 73 ? 28.592 -2.924 -30.740 1.00 95.44 73 TYR A O 1
ATOM 593 N N . GLU A 1 74 ? 27.873 -2.390 -28.691 1.00 95.81 74 GLU A N 1
ATOM 594 C CA . GLU A 1 74 ? 28.204 -3.675 -28.072 1.00 95.81 74 GLU A CA 1
ATOM 595 C C . GLU A 1 74 ? 27.045 -4.158 -27.197 1.00 95.81 74 GLU A C 1
ATOM 597 O O . GLU A 1 74 ? 26.521 -3.415 -26.376 1.00 95.81 74 GLU A O 1
ATOM 602 N N . CYS A 1 75 ? 26.617 -5.409 -27.378 1.00 94.62 75 CYS A N 1
ATOM 603 C CA . CYS A 1 75 ? 25.598 -6.007 -26.511 1.00 94.62 75 CYS A CA 1
ATOM 604 C C . CYS A 1 75 ? 26.221 -6.543 -25.208 1.00 94.62 75 CYS A C 1
ATOM 606 O O . CYS A 1 75 ? 27.359 -7.014 -25.231 1.00 94.62 75 CYS A O 1
ATOM 608 N N . ALA A 1 76 ? 25.444 -6.613 -24.121 1.00 93.94 76 ALA A N 1
ATOM 609 C CA . ALA A 1 76 ? 25.915 -7.056 -22.799 1.00 93.94 76 ALA A CA 1
ATOM 610 C C . ALA A 1 76 ? 26.656 -8.412 -22.780 1.00 93.94 76 ALA A C 1
ATOM 612 O O . ALA A 1 76 ? 27.609 -8.595 -22.027 1.00 93.94 76 ALA A O 1
ATOM 613 N N . CYS A 1 77 ? 26.252 -9.380 -23.616 1.00 93.19 77 CYS A N 1
ATOM 614 C CA . CYS A 1 77 ? 26.900 -10.700 -23.665 1.00 93.19 77 CYS A CA 1
ATOM 615 C C . CYS A 1 77 ? 28.140 -10.781 -24.576 1.00 93.19 77 CYS A C 1
ATOM 617 O O . CYS A 1 77 ? 28.741 -11.850 -24.681 1.00 93.19 77 CYS A O 1
ATOM 619 N N . GLY A 1 78 ? 28.484 -9.704 -25.290 1.00 91.81 78 GLY A N 1
ATOM 620 C CA . GLY A 1 78 ? 29.621 -9.644 -26.215 1.00 91.81 78 GLY A CA 1
ATOM 621 C C . GLY A 1 78 ? 29.440 -10.368 -27.560 1.00 91.81 78 GLY 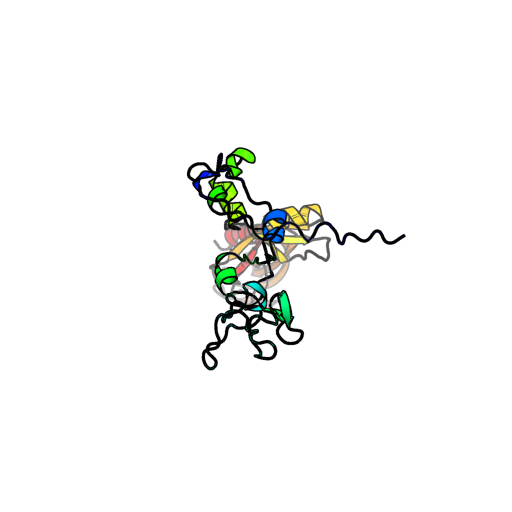A C 1
ATOM 622 O O . GLY A 1 78 ? 30.339 -10.305 -28.394 1.00 91.81 78 GLY A O 1
ATOM 623 N N . LYS A 1 79 ? 28.294 -11.027 -27.821 1.00 95.06 79 LYS A N 1
ATOM 624 C CA . LYS A 1 79 ? 28.016 -11.734 -29.098 1.00 95.06 79 LYS A CA 1
ATOM 625 C C . LYS A 1 79 ? 28.080 -10.792 -30.307 1.00 95.06 79 LYS A C 1
ATOM 627 O O . LYS A 1 79 ? 28.655 -11.141 -31.335 1.00 95.06 79 LYS A O 1
ATOM 632 N N . TYR A 1 80 ? 27.479 -9.610 -30.183 1.00 95.81 80 TYR A N 1
ATOM 633 C CA . TYR A 1 80 ? 27.470 -8.576 -31.215 1.00 95.81 80 TYR A CA 1
ATOM 634 C C . TYR A 1 80 ? 28.299 -7.385 -30.745 1.00 95.81 80 TYR A C 1
ATOM 636 O O . TYR A 1 80 ? 27.998 -6.784 -29.712 1.00 95.81 80 TYR A O 1
ATOM 644 N N . LYS A 1 81 ? 29.343 -7.064 -31.514 1.00 94.94 81 LYS A N 1
ATOM 645 C CA . LYS A 1 81 ? 30.273 -5.970 -31.233 1.00 94.94 81 LYS A CA 1
ATOM 646 C C . LYS A 1 81 ? 30.665 -5.223 -32.505 1.00 94.94 81 LYS A C 1
ATOM 648 O O . LYS A 1 81 ? 31.027 -5.837 -33.515 1.00 94.94 81 LYS A O 1
ATOM 653 N N . GLY A 1 82 ? 30.632 -3.899 -32.419 1.00 93.38 82 GLY A N 1
ATOM 654 C CA . GLY A 1 82 ? 30.988 -2.969 -33.480 1.00 93.38 82 GLY A CA 1
ATOM 655 C C . GLY A 1 82 ? 29.788 -2.497 -34.299 1.00 93.38 82 GLY A C 1
ATOM 656 O O . GLY A 1 82 ? 28.757 -3.163 -34.398 1.00 93.38 82 GLY A O 1
ATOM 657 N N . LYS A 1 83 ? 29.967 -1.346 -34.952 1.00 94.12 83 LYS A N 1
ATOM 658 C CA . LYS A 1 83 ? 28.916 -0.617 -35.677 1.00 94.12 83 LYS A CA 1
ATOM 659 C C . LYS A 1 83 ? 28.226 -1.414 -36.794 1.00 94.12 83 LYS A C 1
ATOM 661 O O . LYS A 1 83 ? 27.089 -1.134 -37.139 1.00 94.12 83 LYS A O 1
ATOM 666 N N . LYS A 1 84 ? 28.865 -2.462 -37.325 1.00 95.31 84 LYS A N 1
ATOM 667 C CA . LYS A 1 84 ? 28.264 -3.348 -38.342 1.00 95.31 84 LYS A CA 1
ATOM 668 C C . LYS A 1 84 ? 26.985 -4.067 -37.886 1.00 95.31 84 LYS A C 1
ATOM 670 O O . LYS A 1 84 ? 26.235 -4.527 -38.737 1.00 95.31 84 LYS A O 1
ATOM 675 N N . TYR A 1 85 ? 26.767 -4.200 -36.577 1.00 94.62 85 TYR A N 1
ATOM 676 C CA . TYR A 1 85 ? 25.575 -4.837 -36.008 1.00 94.62 85 TYR A CA 1
ATOM 677 C C . TYR A 1 85 ? 24.562 -3.822 -35.459 1.00 94.62 85 TYR A C 1
ATOM 679 O O . TYR A 1 85 ? 23.652 -4.210 -34.733 1.00 94.62 85 TYR A O 1
ATOM 687 N N . GLU A 1 86 ? 24.728 -2.534 -35.768 1.00 94.00 86 GLU A N 1
ATOM 688 C CA . GLU A 1 86 ? 23.802 -1.473 -35.366 1.00 94.00 86 GLU A CA 1
ATOM 689 C C . GLU A 1 86 ? 22.355 -1.809 -35.767 1.00 94.00 86 GLU A C 1
ATOM 691 O O . GLU A 1 86 ? 22.084 -2.242 -36.887 1.00 94.00 86 GLU A O 1
ATOM 696 N N . GLY A 1 87 ? 21.424 -1.637 -34.827 1.00 93.00 87 GLY A N 1
ATOM 697 C CA . GLY A 1 87 ? 20.001 -1.930 -35.010 1.00 93.00 87 GLY A CA 1
ATOM 698 C C . GLY A 1 87 ? 19.597 -3.389 -34.766 1.00 93.00 87 GLY A C 1
ATOM 699 O O . GLY A 1 87 ? 18.409 -3.698 -34.835 1.00 93.00 87 GLY A O 1
ATOM 700 N N . ILE A 1 88 ? 20.539 -4.290 -34.457 1.00 95.00 88 ILE A N 1
ATOM 701 C CA . ILE A 1 88 ? 20.236 -5.689 -34.121 1.00 95.00 88 ILE A CA 1
ATOM 702 C C . ILE A 1 88 ? 19.992 -5.829 -32.615 1.00 95.00 88 ILE A C 1
ATOM 704 O O . ILE A 1 88 ? 20.821 -5.426 -31.799 1.00 95.00 88 ILE A O 1
ATOM 708 N N . THR A 1 89 ? 18.882 -6.466 -32.240 1.00 95.88 89 THR A N 1
ATOM 709 C CA . THR A 1 89 ? 18.620 -6.892 -30.857 1.00 95.88 89 THR A CA 1
ATOM 710 C C . THR A 1 89 ? 19.188 -8.288 -30.622 1.00 95.88 89 THR A C 1
ATOM 712 O O . THR A 1 89 ? 18.894 -9.224 -31.366 1.00 95.88 89 THR A O 1
ATOM 715 N N . CYS A 1 90 ? 20.013 -8.454 -29.587 1.00 95.44 90 CYS A N 1
ATOM 716 C CA . CYS A 1 90 ? 20.636 -9.742 -29.292 1.00 95.44 90 CYS A CA 1
ATOM 717 C C . CYS A 1 90 ? 19.616 -10.792 -28.813 1.00 95.44 90 CYS A C 1
ATOM 719 O O . CYS A 1 90 ? 18.866 -10.547 -27.880 1.00 95.44 90 CYS A O 1
ATOM 721 N N . GLU A 1 91 ? 19.657 -12.010 -29.354 1.00 94.88 91 GLU A N 1
ATOM 722 C CA . GLU A 1 91 ? 18.760 -13.110 -28.945 1.00 94.88 91 GLU A CA 1
ATOM 723 C C . GLU A 1 91 ? 18.990 -13.601 -27.504 1.00 94.88 91 GLU A C 1
ATOM 725 O O . GLU A 1 91 ? 18.075 -14.132 -26.887 1.00 94.88 91 GLU A O 1
ATOM 730 N N . LYS A 1 92 ? 20.216 -13.456 -26.975 1.00 93.50 92 LYS A N 1
ATOM 731 C CA . LYS A 1 92 ? 20.602 -13.982 -25.653 1.00 93.50 92 LYS A CA 1
ATOM 732 C C . LYS A 1 92 ? 20.370 -12.974 -24.530 1.00 93.50 92 LYS A C 1
ATOM 734 O O . LYS A 1 92 ? 19.856 -13.336 -23.479 1.00 93.50 92 LYS A O 1
ATOM 739 N N . CYS A 1 93 ? 20.815 -11.732 -24.724 1.00 93.12 93 CYS A N 1
ATOM 740 C CA . CYS A 1 93 ? 20.720 -10.686 -23.702 1.00 93.12 93 CYS A CA 1
ATOM 741 C C . CYS A 1 93 ? 19.644 -9.636 -23.994 1.00 93.12 93 CYS A C 1
ATOM 743 O O . CYS A 1 93 ? 19.443 -8.764 -23.167 1.00 93.12 93 CYS A O 1
ATOM 745 N N . HIS A 1 94 ? 18.971 -9.693 -25.148 1.00 94.44 94 HIS A N 1
ATOM 746 C CA . HIS A 1 94 ? 17.909 -8.759 -25.558 1.00 94.44 94 HIS A CA 1
ATOM 747 C C . HIS A 1 94 ? 18.310 -7.277 -25.628 1.00 94.44 94 HIS A C 1
ATOM 749 O O . HIS A 1 94 ? 17.461 -6.416 -25.821 1.00 94.44 94 HIS A O 1
ATOM 755 N N . VAL A 1 95 ? 19.609 -6.977 -25.570 1.00 96.00 95 VAL A N 1
ATOM 756 C CA . VAL A 1 95 ? 20.139 -5.617 -25.731 1.00 96.00 95 VAL A CA 1
ATOM 757 C C . VAL A 1 95 ? 20.145 -5.230 -27.209 1.00 96.00 95 VAL A C 1
ATOM 759 O O . VAL A 1 95 ? 20.654 -5.982 -28.050 1.00 96.00 95 VAL A O 1
ATOM 762 N N . LEU A 1 96 ? 19.596 -4.053 -27.516 1.00 95.06 96 LEU A N 1
ATOM 763 C CA . LEU A 1 96 ? 19.686 -3.417 -28.829 1.00 95.06 96 LEU A CA 1
ATOM 764 C C . LEU A 1 96 ? 21.091 -2.841 -29.032 1.00 95.06 96 LEU A C 1
ATOM 766 O O . LEU A 1 96 ? 21.552 -2.014 -28.249 1.00 95.06 96 LEU A O 1
ATOM 770 N N . VAL A 1 97 ? 21.767 -3.246 -30.103 1.00 96.31 97 VAL A N 1
ATOM 771 C CA . VAL A 1 97 ? 23.081 -2.705 -30.460 1.00 96.31 97 VAL A CA 1
ATOM 772 C C . VAL A 1 97 ? 22.901 -1.313 -31.068 1.00 96.31 97 VAL A C 1
ATOM 774 O O . VAL A 1 97 ? 22.450 -1.169 -32.202 1.00 96.31 97 VAL A O 1
ATOM 777 N N . THR A 1 98 ? 23.253 -0.282 -30.307 1.00 95.50 98 THR A N 1
ATOM 778 C CA . THR A 1 98 ? 23.163 1.133 -30.695 1.00 95.50 98 THR A CA 1
ATOM 779 C C . THR A 1 98 ? 24.236 1.948 -29.964 1.00 95.50 98 THR A C 1
ATOM 781 O O . THR A 1 98 ? 25.022 1.401 -29.187 1.00 95.50 98 THR A O 1
ATOM 784 N N . ASP A 1 99 ? 24.308 3.247 -30.226 1.00 95.38 99 ASP A N 1
ATOM 785 C CA . ASP A 1 99 ? 25.171 4.171 -29.498 1.00 95.38 99 ASP A CA 1
ATOM 786 C C . ASP A 1 99 ? 24.767 4.260 -28.015 1.00 95.38 99 ASP A C 1
ATOM 788 O O . ASP A 1 99 ? 23.581 4.308 -27.688 1.00 95.38 99 ASP A O 1
ATOM 792 N N . SER A 1 100 ? 25.735 4.308 -27.097 1.00 94.50 100 SER A N 1
ATOM 793 C CA . SER A 1 100 ? 25.448 4.335 -25.653 1.00 94.50 100 SER A CA 1
ATOM 794 C C . SER A 1 100 ? 24.789 5.644 -25.190 1.00 94.50 100 SER A C 1
ATOM 796 O O . SER A 1 100 ? 24.256 5.710 -24.080 1.00 94.50 100 SER A O 1
ATOM 798 N N . SER A 1 101 ? 24.770 6.692 -26.026 1.00 93.75 101 SER A N 1
ATOM 799 C CA . SER A 1 101 ? 24.051 7.943 -25.747 1.00 93.75 101 SER A CA 1
ATOM 800 C C . SER A 1 101 ? 22.543 7.759 -25.571 1.00 93.75 101 SER A C 1
ATOM 802 O O . SER A 1 101 ? 21.934 8.550 -24.845 1.00 93.75 101 SER A O 1
ATOM 804 N N . VAL A 1 102 ? 21.945 6.697 -26.130 1.00 94.75 102 VAL A N 1
ATOM 805 C CA . VAL A 1 102 ? 20.502 6.428 -25.982 1.00 94.75 102 VAL A CA 1
ATOM 806 C C . VAL A 1 102 ? 20.081 6.243 -24.520 1.00 94.75 102 VAL A C 1
ATOM 808 O O . VAL A 1 102 ? 18.956 6.584 -24.160 1.00 94.75 102 VAL A O 1
ATOM 811 N N . ARG A 1 103 ? 21.002 5.817 -23.637 1.00 94.69 103 ARG A N 1
ATOM 812 C CA . ARG A 1 103 ? 20.751 5.664 -22.190 1.00 94.69 103 ARG A CA 1
ATOM 813 C C . ARG A 1 103 ? 20.345 6.967 -21.498 1.00 94.69 103 ARG A C 1
ATOM 815 O O . ARG A 1 103 ? 19.819 6.932 -20.394 1.00 94.69 103 ARG A O 1
ATOM 822 N N . ARG A 1 104 ? 20.606 8.121 -22.122 1.00 94.25 104 ARG A N 1
ATOM 823 C CA . ARG A 1 104 ? 20.247 9.449 -21.596 1.00 94.25 104 ARG A CA 1
ATOM 824 C C . ARG A 1 104 ? 18.845 9.904 -22.004 1.00 94.25 104 ARG A C 1
ATOM 826 O O . ARG A 1 104 ? 18.377 10.907 -21.476 1.00 94.25 104 ARG A O 1
ATOM 833 N N . VAL A 1 105 ? 18.213 9.219 -22.958 1.00 93.38 105 VAL A N 1
ATOM 834 C CA . VAL A 1 105 ? 16.912 9.606 -23.532 1.00 93.38 105 VAL A CA 1
ATOM 835 C C . VAL A 1 105 ? 15.851 8.517 -23.394 1.00 93.38 105 VAL A C 1
ATOM 837 O O . VAL A 1 105 ? 14.669 8.840 -23.303 1.00 93.38 105 VAL A O 1
ATOM 840 N N . ASN A 1 106 ? 16.252 7.246 -23.345 1.00 94.75 106 ASN A N 1
ATOM 841 C CA . ASN A 1 106 ? 15.327 6.133 -23.182 1.00 94.75 106 ASN A CA 1
ATOM 842 C C . ASN A 1 106 ? 14.714 6.155 -21.780 1.00 94.75 106 ASN A C 1
ATOM 844 O O . ASN A 1 106 ? 15.420 6.080 -20.775 1.00 94.75 106 ASN A O 1
ATOM 848 N N . MET A 1 107 ? 13.387 6.243 -21.726 1.00 96.31 107 MET A N 1
ATOM 849 C CA . MET A 1 107 ? 12.627 6.140 -20.486 1.00 96.31 107 MET A CA 1
ATOM 850 C C . MET A 1 107 ? 12.232 4.690 -20.204 1.00 96.31 107 MET A C 1
ATOM 852 O O . MET A 1 107 ? 12.038 3.894 -21.123 1.00 96.31 107 MET A O 1
ATOM 856 N N . ALA A 1 108 ? 12.059 4.380 -18.924 1.00 96.94 108 ALA A N 1
ATOM 857 C CA . ALA A 1 108 ? 11.475 3.138 -18.434 1.00 96.94 108 ALA A CA 1
ATOM 858 C C . ALA A 1 108 ? 10.223 3.441 -17.603 1.00 96.94 108 ALA A C 1
ATOM 860 O O . ALA A 1 108 ? 9.929 4.602 -17.309 1.00 96.94 108 ALA A O 1
ATOM 861 N N . HIS A 1 109 ? 9.470 2.407 -17.236 1.00 97.00 109 HIS A N 1
ATOM 862 C CA . HIS A 1 109 ? 8.326 2.541 -16.336 1.00 97.00 109 HIS A CA 1
ATOM 863 C C . HIS A 1 109 ? 8.324 1.447 -15.266 1.00 97.00 109 HIS A C 1
ATOM 865 O O . HIS A 1 109 ? 9.044 0.459 -15.379 1.00 97.00 109 HIS A O 1
ATOM 871 N N . ILE A 1 110 ? 7.505 1.648 -14.237 1.00 97.19 110 ILE A N 1
ATOM 872 C CA . ILE A 1 110 ? 7.184 0.649 -13.216 1.00 97.19 110 ILE A CA 1
ATOM 873 C C . ILE A 1 110 ? 5.664 0.542 -13.191 1.00 97.19 110 ILE A C 1
ATOM 875 O O . ILE A 1 110 ? 4.989 1.567 -13.021 1.00 97.19 110 ILE A O 1
ATOM 879 N N . SER A 1 111 ? 5.116 -0.660 -13.361 1.00 95.50 111 SER A N 1
ATOM 880 C CA . SER A 1 111 ? 3.683 -0.869 -13.171 1.00 95.50 111 SER A CA 1
ATOM 881 C C . SER A 1 111 ? 3.384 -0.959 -11.684 1.00 95.50 111 SER A C 1
ATOM 883 O O . SER A 1 111 ? 3.904 -1.807 -10.962 1.00 95.50 111 SER A O 1
ATOM 885 N N . LEU A 1 112 ? 2.534 -0.059 -11.205 1.00 96.12 112 LEU A N 1
ATOM 886 C CA . LEU A 1 112 ? 2.123 -0.055 -9.810 1.00 96.12 112 LEU A CA 1
ATOM 887 C C . LEU A 1 112 ? 0.973 -1.040 -9.611 1.00 96.12 112 LEU A C 1
ATOM 889 O O . LEU A 1 112 ? -0.003 -1.015 -10.359 1.00 96.12 112 LEU A O 1
ATOM 893 N N . ALA A 1 113 ? 1.060 -1.862 -8.565 1.00 95.25 113 ALA A N 1
ATOM 894 C CA . ALA A 1 113 ? -0.004 -2.801 -8.202 1.00 95.25 113 ALA A CA 1
ATOM 895 C C . ALA A 1 113 ? -1.306 -2.094 -7.781 1.00 95.25 113 ALA A C 1
ATOM 897 O O . ALA A 1 113 ? -2.392 -2.648 -7.923 1.00 95.25 113 ALA A O 1
ATOM 898 N N . SER A 1 114 ? -1.196 -0.866 -7.269 1.00 93.44 114 SER A N 1
ATOM 899 C CA . SER A 1 114 ? -2.322 -0.028 -6.862 1.00 93.44 114 SER A CA 1
ATOM 900 C C . SER A 1 114 ? -2.113 1.403 -7.364 1.00 93.44 114 SER A C 1
ATOM 902 O O . SER A 1 114 ? -0.972 1.880 -7.375 1.00 93.44 114 SER A O 1
ATOM 904 N N . PRO A 1 115 ? -3.175 2.103 -7.803 1.00 92.81 115 PRO A N 1
ATOM 905 C CA . PRO A 1 115 ? -3.063 3.491 -8.222 1.00 92.81 115 PRO A CA 1
ATOM 906 C C . PRO A 1 115 ? -2.590 4.378 -7.068 1.00 92.81 115 PRO A C 1
ATOM 908 O O . PRO A 1 115 ? -3.061 4.281 -5.937 1.00 92.81 115 PRO A O 1
ATOM 911 N N . VAL A 1 116 ? -1.683 5.301 -7.382 1.00 92.94 116 VAL A N 1
ATOM 912 C CA . VAL A 1 116 ? -1.156 6.283 -6.429 1.00 92.94 116 VAL A CA 1
ATOM 913 C C . VAL A 1 116 ? -1.498 7.696 -6.875 1.00 92.94 116 VAL A C 1
ATOM 915 O O . VAL A 1 116 ? -1.565 8.003 -8.067 1.00 92.94 116 VAL A O 1
ATOM 918 N N . VAL A 1 117 ? -1.685 8.588 -5.907 1.00 91.00 117 VAL A N 1
ATOM 919 C CA . VAL A 1 117 ? -1.921 10.007 -6.179 1.00 91.00 117 VAL A CA 1
ATOM 920 C C . VAL A 1 117 ? -0.584 10.731 -6.262 1.00 91.00 117 VAL A C 1
ATOM 922 O O . VAL A 1 117 ? 0.223 10.686 -5.334 1.00 91.00 117 VAL A O 1
ATOM 925 N N . HIS A 1 118 ? -0.356 11.461 -7.353 1.00 91.19 118 HIS A N 1
ATOM 926 C CA . HIS A 1 118 ? 0.859 12.255 -7.491 1.00 91.19 118 HIS A CA 1
ATOM 927 C C . HIS A 1 118 ? 0.904 13.375 -6.436 1.00 91.19 118 HIS A C 1
ATOM 929 O O . HIS A 1 118 ? 0.009 14.224 -6.354 1.00 91.19 118 HIS A O 1
ATOM 935 N N . PHE A 1 119 ? 1.986 13.406 -5.652 1.00 89.00 119 PHE A N 1
ATOM 936 C CA . PHE A 1 119 ? 2.130 14.236 -4.451 1.00 89.00 119 PHE A CA 1
ATOM 937 C C . PHE A 1 119 ? 1.842 15.731 -4.671 1.00 89.00 119 PHE A C 1
ATOM 939 O O . PHE A 1 119 ? 1.234 16.375 -3.812 1.00 89.00 119 PHE A O 1
ATOM 946 N N . TRP A 1 120 ? 2.225 16.281 -5.832 1.00 88.69 120 TRP A N 1
ATOM 947 C CA . TRP A 1 120 ? 1.964 17.686 -6.186 1.00 88.69 120 TRP A CA 1
ATOM 948 C C . TRP A 1 120 ? 0.477 18.064 -6.113 1.00 88.69 120 TRP A C 1
ATOM 950 O O . TRP A 1 120 ? 0.160 19.170 -5.677 1.00 88.69 120 TRP A O 1
ATOM 960 N N . PHE A 1 121 ? -0.437 17.153 -6.468 1.00 87.88 121 PHE A N 1
ATOM 961 C CA . PHE A 1 121 ? -1.883 17.411 -6.421 1.00 87.88 121 PHE A CA 1
ATOM 962 C C . PHE A 1 121 ? -2.505 17.115 -5.051 1.00 87.88 121 PHE A C 1
ATOM 964 O O . PHE A 1 121 ? -3.610 17.588 -4.776 1.00 87.88 121 PHE A O 1
ATOM 971 N N . LEU A 1 122 ? -1.788 16.386 -4.187 1.00 85.94 122 LEU A N 1
ATOM 972 C CA . LEU A 1 122 ? -2.226 16.026 -2.838 1.00 85.94 122 LEU A CA 1
ATOM 973 C C . LEU A 1 122 ? -1.840 17.089 -1.794 1.00 85.94 122 LEU A C 1
ATOM 975 O O . LEU A 1 122 ? -2.700 17.609 -1.082 1.00 85.94 122 LEU A O 1
ATOM 979 N N . LYS A 1 123 ? -0.546 17.434 -1.683 1.00 80.69 123 LYS A N 1
ATOM 980 C CA . LYS A 1 123 ? -0.039 18.355 -0.643 1.00 80.69 123 LYS A CA 1
ATOM 981 C C . LYS A 1 123 ? 0.183 19.795 -1.108 1.00 80.69 123 LYS A C 1
ATOM 983 O O . LYS A 1 123 ? 0.430 20.641 -0.246 1.00 80.69 123 LYS A O 1
ATOM 988 N N . GLY A 1 124 ? 0.033 20.096 -2.400 1.00 76.38 124 GLY A N 1
ATOM 989 C CA . GLY A 1 124 ? 0.230 21.436 -2.967 1.00 76.38 124 GLY A CA 1
ATOM 990 C C . GLY A 1 124 ? -0.515 22.564 -2.233 1.00 76.38 124 GLY A C 1
ATOM 991 O O . GLY A 1 124 ? -1.521 22.335 -1.549 1.00 76.38 124 GLY A O 1
ATOM 992 N N . VAL A 1 125 ? -0.000 23.795 -2.364 1.00 68.50 125 VAL A N 1
ATOM 993 C CA . VAL A 1 125 ? -0.535 25.015 -1.714 1.00 68.50 125 VAL A CA 1
ATOM 994 C C . VAL A 1 125 ? -2.020 25.211 -2.032 1.00 68.50 125 VAL A C 1
ATOM 996 O O . VAL A 1 125 ? -2.804 25.536 -1.148 1.00 68.50 125 VAL A O 1
ATOM 999 N N . SER A 1 126 ? -2.424 24.895 -3.264 1.00 70.44 126 SER A N 1
ATOM 1000 C CA . SER A 1 126 ? -3.814 24.603 -3.602 1.00 70.44 126 SER A CA 1
ATOM 1001 C C . SER A 1 126 ? -3.918 23.121 -3.960 1.00 70.44 126 SER A C 1
ATOM 1003 O O . SER A 1 126 ? -3.305 22.653 -4.918 1.00 70.44 126 SER A O 1
ATOM 1005 N N . SER A 1 127 ? -4.654 22.343 -3.168 1.00 76.56 127 SER A N 1
ATOM 1006 C CA . SER A 1 127 ? -4.951 20.953 -3.513 1.00 76.56 127 SER A CA 1
ATOM 1007 C C . SER A 1 127 ? -5.977 20.953 -4.644 1.00 76.56 127 SER A C 1
ATOM 1009 O O . SER A 1 127 ? -7.185 20.971 -4.395 1.00 76.56 127 SER A O 1
ATOM 1011 N N . LEU A 1 128 ? -5.489 20.983 -5.890 1.00 85.00 128 LEU A N 1
ATOM 1012 C CA . LEU A 1 128 ? -6.319 20.985 -7.099 1.00 85.00 128 LEU A CA 1
ATOM 1013 C C . LEU A 1 128 ? -7.337 19.839 -7.069 1.00 85.00 128 LEU A C 1
ATOM 1015 O O . LEU A 1 128 ? -8.497 20.047 -7.414 1.00 85.00 128 LEU A O 1
ATOM 1019 N N . LEU A 1 129 ? -6.909 18.670 -6.583 1.00 89.50 129 LEU A N 1
ATOM 1020 C CA . LEU A 1 129 ? -7.745 17.484 -6.450 1.00 89.50 129 LEU A CA 1
ATOM 1021 C C . LEU A 1 129 ? -8.868 17.678 -5.420 1.00 89.50 129 LEU A C 1
ATOM 1023 O O . LEU A 1 129 ? -10.012 17.351 -5.705 1.00 89.50 129 LEU A O 1
ATOM 1027 N N . ALA A 1 130 ? -8.586 18.292 -4.267 1.00 89.88 130 ALA A N 1
ATOM 1028 C CA . ALA A 1 130 ? -9.619 18.553 -3.259 1.00 89.88 130 ALA A CA 1
ATOM 1029 C C . ALA A 1 130 ? -10.668 19.552 -3.766 1.00 89.88 130 ALA A C 1
ATOM 1031 O O . ALA A 1 130 ? -11.858 19.370 -3.535 1.00 89.88 130 ALA A O 1
ATOM 1032 N N . ARG A 1 131 ? -10.236 20.577 -4.519 1.00 89.06 131 ARG A N 1
ATOM 1033 C CA . ARG A 1 131 ? -11.155 21.532 -5.156 1.00 89.06 131 ARG A CA 1
ATOM 1034 C C . ARG A 1 131 ? -12.008 20.864 -6.232 1.00 89.06 131 ARG A C 1
ATOM 1036 O O . ARG A 1 131 ? -13.185 21.176 -6.331 1.00 89.06 131 ARG A O 1
ATOM 1043 N N . LEU A 1 132 ? -11.413 19.973 -7.025 1.00 91.81 132 LEU A N 1
ATOM 1044 C CA . LEU A 1 132 ? -12.129 19.214 -8.049 1.00 91.81 132 LEU A CA 1
ATOM 1045 C C . LEU A 1 132 ? -13.201 18.303 -7.431 1.00 91.81 132 LEU A C 1
ATOM 1047 O O . LEU A 1 132 ? -14.291 18.201 -7.977 1.00 91.81 132 LEU A O 1
ATOM 1051 N N . LEU A 1 133 ? -12.888 17.673 -6.297 1.00 90.62 133 LEU A N 1
ATOM 1052 C CA . LEU A 1 133 ? -13.771 16.732 -5.603 1.00 90.62 133 LEU A CA 1
ATOM 1053 C C . LEU A 1 133 ? -14.738 17.399 -4.609 1.00 90.62 133 LEU A C 1
ATOM 1055 O O . LEU A 1 133 ? -15.613 16.726 -4.080 1.00 90.62 133 LEU A O 1
ATOM 1059 N N . GLY A 1 134 ? -14.586 18.695 -4.322 1.00 91.12 134 GLY A N 1
ATOM 1060 C CA . GLY A 1 134 ? -15.406 19.392 -3.324 1.00 91.12 134 GLY A CA 1
ATOM 1061 C C . GLY A 1 134 ? -15.134 18.967 -1.873 1.00 91.12 134 GLY A C 1
ATOM 1062 O O . GLY A 1 134 ? -16.001 19.129 -1.022 1.00 91.12 134 GLY A O 1
ATOM 1063 N N . MET A 1 135 ? -13.942 18.439 -1.580 1.00 89.31 135 MET A N 1
ATOM 1064 C CA . MET A 1 135 ? -13.571 17.910 -0.259 1.00 89.31 135 MET A CA 1
ATOM 1065 C C . MET A 1 135 ? -12.590 18.827 0.473 1.00 89.31 135 MET A C 1
ATOM 1067 O O . MET A 1 135 ? -11.851 19.611 -0.134 1.00 89.31 135 MET A O 1
ATOM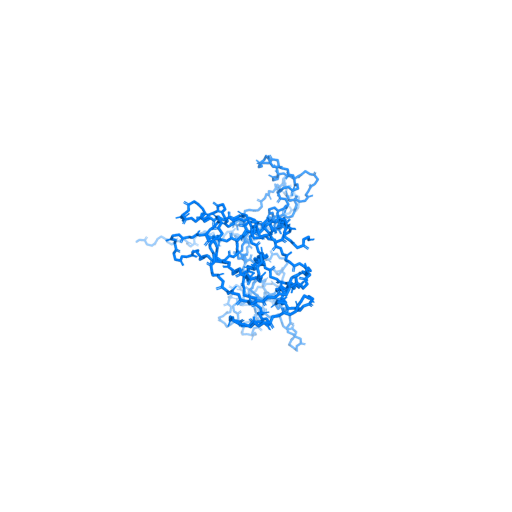 1071 N N . LYS A 1 136 ? -12.514 18.699 1.803 1.00 89.06 136 LYS A N 1
ATOM 1072 C CA . LYS A 1 136 ? -11.465 19.373 2.581 1.00 89.06 136 LYS A CA 1
ATOM 1073 C C . LYS A 1 136 ? -10.113 18.708 2.309 1.00 89.06 136 LYS A C 1
ATOM 1075 O O . LYS A 1 136 ? -10.005 17.489 2.237 1.00 89.06 136 LYS A O 1
ATOM 1080 N N . LYS A 1 137 ? -9.036 19.500 2.242 1.00 87.81 137 LYS A N 1
ATOM 1081 C CA . LYS A 1 137 ? -7.669 18.982 2.023 1.00 87.81 137 LYS A CA 1
ATOM 1082 C C . LYS A 1 137 ? -7.268 17.914 3.050 1.00 87.81 137 LYS A C 1
ATOM 1084 O O . LYS A 1 137 ? -6.658 16.921 2.672 1.00 87.81 137 LYS A O 1
ATOM 1089 N N . LYS A 1 138 ? -7.625 18.115 4.325 1.00 87.44 138 LYS A N 1
ATOM 1090 C CA . LYS A 1 138 ? -7.342 17.161 5.410 1.00 87.44 138 LYS A CA 1
ATOM 1091 C C . LYS A 1 138 ? -8.038 15.817 5.175 1.00 87.44 138 LYS A C 1
ATOM 1093 O O . LYS A 1 138 ? -7.432 14.776 5.366 1.00 87.44 138 LYS A O 1
ATOM 1098 N N . GLU A 1 139 ? -9.278 15.850 4.707 1.00 87.56 139 GLU A N 1
ATOM 1099 C CA . GLU A 1 139 ? -10.076 14.656 4.423 1.00 87.56 139 GLU A CA 1
ATOM 1100 C C . GLU A 1 139 ? -9.510 13.868 3.236 1.00 87.56 139 GLU A C 1
ATOM 1102 O O . GLU A 1 139 ? -9.293 12.665 3.331 1.00 87.56 139 GLU A O 1
ATOM 1107 N N . LEU A 1 140 ? -9.144 14.560 2.152 1.00 88.81 140 LEU A N 1
ATOM 1108 C CA . LEU A 1 140 ? -8.473 13.934 1.011 1.00 88.81 140 LEU A CA 1
ATOM 1109 C C . LEU A 1 140 ? -7.131 13.292 1.405 1.00 88.81 140 LEU A C 1
ATOM 1111 O O . LEU A 1 140 ? -6.781 12.229 0.899 1.00 88.81 140 LEU A O 1
ATOM 1115 N N . GLN A 1 141 ? -6.369 13.935 2.294 1.00 88.56 141 GLN A N 1
ATOM 1116 C CA . GLN A 1 141 ? -5.119 13.379 2.815 1.00 88.56 141 GLN A CA 1
ATOM 1117 C C . GLN A 1 141 ? -5.364 12.131 3.655 1.00 88.56 141 GLN A C 1
ATOM 1119 O O . GLN A 1 141 ? -4.680 11.139 3.426 1.00 88.56 141 GLN A O 1
ATOM 1124 N N . ARG A 1 142 ? -6.355 12.160 4.552 1.00 87.88 142 ARG A N 1
ATOM 1125 C CA . ARG A 1 142 ? -6.752 10.991 5.344 1.00 87.88 142 ARG A CA 1
ATOM 1126 C C . ARG A 1 142 ? -7.056 9.792 4.448 1.00 87.88 142 ARG A C 1
ATOM 1128 O O . ARG A 1 142 ? -6.517 8.717 4.669 1.00 87.88 142 ARG A O 1
ATOM 1135 N N . ILE A 1 143 ? -7.833 10.004 3.384 1.00 87.88 143 ILE A N 1
ATOM 1136 C CA . ILE A 1 143 ? -8.156 8.955 2.406 1.00 87.88 143 ILE A CA 1
ATOM 1137 C C . ILE A 1 143 ? -6.892 8.460 1.692 1.00 87.88 143 ILE A C 1
ATOM 1139 O O . ILE A 1 143 ? -6.645 7.260 1.635 1.00 87.88 143 ILE A O 1
ATOM 1143 N N . ALA A 1 144 ? -6.069 9.370 1.162 1.00 89.00 144 ALA A N 1
ATOM 1144 C CA . ALA A 1 144 ? -4.881 9.003 0.389 1.00 89.00 144 ALA A CA 1
ATOM 1145 C C . ALA A 1 144 ? -3.802 8.282 1.217 1.00 89.00 144 ALA A C 1
ATOM 1147 O O . ALA A 1 144 ? -3.046 7.485 0.666 1.00 89.00 144 ALA A O 1
ATOM 1148 N N . TYR A 1 145 ? -3.709 8.579 2.514 1.00 89.62 145 TYR A N 1
ATOM 1149 C CA . TYR A 1 145 ? -2.758 7.957 3.434 1.00 89.62 145 TYR A CA 1
ATOM 1150 C C . TYR A 1 145 ? -3.330 6.758 4.191 1.00 89.62 145 TYR A C 1
ATOM 1152 O O . TYR A 1 145 ? -2.621 6.211 5.030 1.00 89.62 145 TYR A O 1
ATOM 1160 N N . TYR A 1 146 ? -4.567 6.341 3.897 1.00 84.88 146 TYR A N 1
ATOM 1161 C CA . TYR A 1 146 ? -5.267 5.302 4.656 1.00 84.88 146 TYR A CA 1
ATOM 1162 C C . TYR A 1 146 ? -5.245 5.583 6.168 1.00 84.88 146 TYR A C 1
ATOM 1164 O O . TYR A 1 146 ? -5.021 4.690 6.979 1.00 84.88 146 TYR A O 1
ATOM 1172 N N . GLU A 1 147 ? -5.437 6.849 6.551 1.00 84.38 147 GLU A N 1
ATOM 1173 C CA . GLU A 1 147 ? -5.436 7.265 7.951 1.00 84.38 147 GLU A CA 1
ATOM 1174 C C . GLU A 1 147 ? -6.698 6.726 8.634 1.00 84.38 147 GLU A C 1
ATOM 1176 O O . GLU A 1 147 ? -7.800 7.259 8.471 1.00 84.38 147 GLU A O 1
ATOM 1181 N N . THR A 1 148 ? -6.530 5.634 9.376 1.00 71.12 148 THR A N 1
ATOM 1182 C CA . THR A 1 148 ? -7.543 5.075 10.267 1.00 71.12 148 THR A CA 1
ATOM 1183 C C . THR A 1 148 ? -7.567 5.897 11.548 1.00 71.12 148 THR A C 1
ATOM 1185 O O . THR A 1 148 ? -6.551 5.992 12.238 1.00 71.12 148 THR A O 1
ATOM 1188 N N . GLU A 1 149 ? -8.709 6.499 11.877 1.00 65.06 149 GLU A N 1
ATOM 1189 C CA . GLU A 1 149 ? -8.881 7.086 13.205 1.00 65.06 149 GLU A CA 1
ATOM 1190 C C . GLU A 1 149 ? -9.205 5.963 14.198 1.00 65.06 149 GLU A C 1
ATOM 1192 O O . GLU A 1 149 ? -10.082 5.148 13.901 1.00 65.06 149 GLU A O 1
ATOM 1197 N N . PRO A 1 150 ? -8.517 5.886 15.353 1.00 62.84 150 PRO A N 1
ATOM 1198 C CA . PRO A 1 150 ? -8.974 5.040 16.441 1.00 62.84 150 PRO A CA 1
ATOM 1199 C C . PRO A 1 150 ? -10.324 5.590 16.900 1.00 62.84 150 PRO A C 1
ATOM 1201 O O . PRO A 1 150 ? -10.418 6.726 17.366 1.00 62.84 150 PRO A O 1
ATOM 1204 N N . VAL A 1 151 ? -11.380 4.813 16.694 1.00 71.00 151 VAL A N 1
ATOM 1205 C CA . VAL A 1 151 ? -12.710 5.137 17.203 1.00 71.00 151 VAL A CA 1
ATOM 1206 C C . VAL A 1 151 ? -12.828 4.456 18.558 1.00 71.00 151 VAL A C 1
ATOM 1208 O O . VAL A 1 151 ? -12.642 3.245 18.650 1.00 71.00 151 VAL A O 1
ATOM 1211 N N . GLU A 1 152 ? -13.107 5.221 19.612 1.00 78.88 152 GLU A N 1
ATOM 1212 C CA . GLU A 1 152 ? -13.521 4.628 20.883 1.00 78.88 152 GLU A CA 1
ATOM 1213 C C . GLU A 1 152 ? -14.890 3.985 20.674 1.00 78.88 152 GLU A C 1
ATOM 1215 O O . GLU A 1 152 ? -15.863 4.655 20.318 1.00 78.88 152 GLU A O 1
ATOM 1220 N N . GLN A 1 153 ? -14.949 2.669 20.840 1.00 82.19 153 GLN A N 1
ATOM 1221 C CA . GLN A 1 153 ? -16.171 1.901 20.675 1.00 82.19 153 GLN A CA 1
ATOM 1222 C C . GLN A 1 153 ? -16.603 1.348 22.020 1.00 82.19 153 GLN A C 1
ATOM 1224 O O . GLN A 1 153 ? -15.797 0.803 22.774 1.00 82.19 153 GLN A O 1
ATOM 1229 N N . VAL A 1 154 ? -17.895 1.486 22.303 1.00 88.88 154 VAL A N 1
ATOM 1230 C CA . VAL A 1 154 ? -18.512 0.833 23.453 1.00 88.88 154 VAL A CA 1
ATOM 1231 C C . VAL A 1 154 ? -18.541 -0.667 23.179 1.00 88.88 154 VAL A C 1
ATOM 1233 O O . VAL A 1 154 ? -18.890 -1.087 22.072 1.00 88.88 154 VAL A O 1
ATOM 1236 N N . LEU A 1 155 ? -18.155 -1.452 24.182 1.00 91.62 155 LEU A N 1
ATOM 1237 C CA . LEU A 1 155 ? -18.251 -2.903 24.149 1.00 91.62 155 LEU A CA 1
ATOM 1238 C C . LEU A 1 155 ? -19.619 -3.327 24.684 1.00 91.62 155 LEU A C 1
ATOM 1240 O O . LEU A 1 155 ? -20.079 -2.831 25.715 1.00 91.62 155 LEU A O 1
ATOM 1244 N N . TYR A 1 156 ? -20.256 -4.248 23.981 1.00 92.38 156 TYR A N 1
ATOM 1245 C CA . TYR A 1 156 ? -21.539 -4.830 24.331 1.00 92.38 156 TYR A CA 1
ATOM 1246 C C . TYR A 1 156 ? -21.378 -6.324 24.588 1.00 92.38 156 TYR A C 1
ATOM 1248 O O . TYR A 1 156 ? -20.581 -6.982 23.924 1.00 92.38 156 TYR A O 1
ATOM 1256 N N . LEU A 1 157 ? -22.149 -6.855 25.530 1.00 91.00 157 LEU A N 1
ATOM 1257 C CA . LEU A 1 157 ? -22.282 -8.280 25.796 1.00 91.00 157 LEU A CA 1
ATOM 1258 C C . LEU A 1 157 ? -23.622 -8.757 25.233 1.00 91.00 157 LEU A C 1
ATOM 1260 O O . LEU A 1 157 ? -24.662 -8.141 25.486 1.00 91.00 157 LEU A O 1
ATOM 1264 N N . VAL A 1 158 ? -23.605 -9.840 24.461 1.00 89.94 158 VAL A N 1
ATOM 1265 C CA . VAL A 1 158 ? -24.825 -10.468 23.946 1.00 89.94 158 VAL A CA 1
ATOM 1266 C C . VAL A 1 158 ? -25.512 -11.214 25.085 1.00 89.94 158 VAL A C 1
ATOM 1268 O O . VAL A 1 158 ? -24.981 -12.202 25.586 1.00 89.94 158 VAL A O 1
ATOM 1271 N N . THR A 1 159 ? -26.705 -10.767 25.473 1.00 86.19 159 THR A N 1
ATOM 1272 C CA . THR A 1 159 ? -27.475 -11.378 26.568 1.00 86.19 159 THR A CA 1
ATOM 1273 C C . THR A 1 159 ? -28.336 -12.535 26.076 1.00 86.19 159 THR A C 1
ATOM 1275 O O . THR A 1 159 ? -28.364 -13.603 26.678 1.00 86.19 159 THR A O 1
ATOM 1278 N N . SER A 1 160 ? -28.995 -12.364 24.929 1.00 85.75 160 SER A N 1
ATOM 1279 C CA . SER A 1 160 ? -29.791 -13.411 24.292 1.00 85.75 160 SER A CA 1
ATOM 1280 C C . SER A 1 160 ? -29.642 -13.336 22.777 1.00 85.75 160 SER A C 1
ATOM 1282 O O . SER A 1 160 ? -29.473 -12.260 22.209 1.00 85.75 160 SER A O 1
ATOM 1284 N N . SER A 1 161 ? -29.682 -14.482 22.103 1.00 88.31 161 SER A N 1
ATOM 1285 C CA . SER A 1 161 ? -29.604 -14.550 20.645 1.00 88.31 161 SER A CA 1
ATOM 1286 C C . SER A 1 161 ? -30.411 -15.730 20.131 1.00 88.31 161 SER A C 1
ATOM 1288 O O . SER A 1 161 ? -30.368 -16.821 20.702 1.00 88.31 161 SER A O 1
ATOM 1290 N N . GLN A 1 162 ? -31.137 -15.513 19.034 1.00 84.44 162 GLN A N 1
ATOM 1291 C CA . GLN A 1 162 ? -31.829 -16.575 18.298 1.00 84.44 162 GLN A CA 1
ATOM 1292 C C . GLN A 1 162 ? -30.989 -17.114 17.126 1.00 84.44 162 GLN A C 1
ATOM 1294 O O . GLN A 1 162 ? -31.379 -18.088 16.477 1.00 84.44 162 GLN A O 1
ATOM 1299 N N . SER A 1 163 ? -29.837 -16.496 16.845 1.00 83.06 163 SER A N 1
ATOM 1300 C CA . SER A 1 163 ? -28.917 -16.905 15.782 1.00 83.06 163 SER A CA 1
ATOM 1301 C C . SER A 1 163 ? -27.819 -17.834 16.307 1.00 83.06 163 SER A C 1
ATOM 1303 O O . SER A 1 163 ? -27.462 -17.811 17.480 1.00 83.06 163 SER A O 1
ATOM 1305 N N . ARG A 1 164 ? -27.255 -18.661 15.419 1.00 81.56 164 ARG A N 1
ATOM 1306 C CA . ARG A 1 164 ? -26.075 -19.494 15.726 1.00 81.56 164 ARG A CA 1
ATOM 1307 C C . ARG A 1 164 ? -24.754 -18.750 15.544 1.00 81.56 164 ARG A C 1
ATOM 1309 O O . ARG A 1 164 ? -23.744 -19.203 16.083 1.00 81.56 164 ARG A O 1
ATOM 1316 N N . ASP A 1 165 ? -24.782 -17.671 14.764 1.00 86.00 165 ASP A N 1
ATOM 1317 C CA . ASP A 1 165 ? -23.603 -16.890 14.377 1.00 86.00 165 ASP A CA 1
ATOM 1318 C C . ASP A 1 165 ? -23.229 -15.828 15.415 1.00 86.00 165 ASP A C 1
ATOM 1320 O O . ASP A 1 165 ? -22.091 -15.382 15.433 1.00 86.00 165 ASP A O 1
ATOM 1324 N N . VAL A 1 166 ? -24.179 -15.453 16.276 1.00 88.31 166 VAL A N 1
ATOM 1325 C CA . VAL A 1 166 ? -23.968 -14.570 17.428 1.00 88.31 166 VAL A CA 1
ATOM 1326 C C . VAL A 1 166 ? -24.434 -15.334 18.655 1.00 88.31 166 VAL A C 1
ATOM 1328 O O . VAL A 1 166 ? -25.609 -15.701 18.726 1.00 88.31 166 VAL A O 1
ATOM 1331 N N . ARG A 1 167 ? -23.542 -15.628 19.599 1.00 87.94 167 ARG A N 1
ATOM 1332 C CA . ARG A 1 167 ? -23.873 -16.451 20.775 1.00 87.94 167 ARG A CA 1
ATOM 1333 C C . ARG A 1 167 ? -24.047 -15.594 22.027 1.00 87.94 167 ARG A C 1
ATOM 1335 O O . ARG A 1 167 ? -23.323 -14.615 22.188 1.00 87.94 167 ARG A O 1
ATOM 1342 N N . PRO A 1 168 ? -24.960 -15.967 22.942 1.00 86.81 168 PRO A N 1
ATOM 1343 C CA . PRO A 1 168 ? -24.993 -15.367 24.273 1.00 86.81 168 PRO A CA 1
ATOM 1344 C C . PRO A 1 168 ? -23.618 -15.473 24.950 1.00 86.81 168 PRO A C 1
ATOM 1346 O O . PRO A 1 168 ? -22.978 -16.524 24.879 1.00 86.81 168 PRO A O 1
ATOM 1349 N N . GLY A 1 169 ? -23.163 -14.383 25.566 1.00 84.62 169 GLY A N 1
ATOM 1350 C CA . GLY A 1 169 ? -21.835 -14.247 26.173 1.00 84.62 169 GLY A CA 1
ATOM 1351 C C . GLY A 1 169 ? -20.730 -13.743 25.234 1.00 84.62 169 GLY A C 1
ATOM 1352 O O . GLY A 1 169 ? -19.637 -13.441 25.707 1.00 84.62 169 GLY A O 1
ATOM 1353 N N . GLU A 1 170 ? -20.976 -13.612 23.926 1.00 88.06 170 GLU A N 1
ATOM 1354 C CA . GLU A 1 170 ? -20.017 -12.970 23.019 1.00 88.06 170 GLU A CA 1
ATOM 1355 C C . GLU A 1 170 ? -19.982 -11.451 23.220 1.00 88.06 170 GLU A C 1
ATOM 1357 O O . GLU A 1 170 ? -20.985 -10.812 23.553 1.00 88.06 170 GLU A O 1
ATOM 1362 N N . THR A 1 171 ? -18.807 -10.867 22.994 1.00 90.81 171 THR A N 1
ATOM 1363 C CA . THR A 1 171 ? -18.590 -9.423 23.081 1.00 90.81 171 THR A CA 1
ATOM 1364 C C . THR A 1 171 ? -18.556 -8.808 21.692 1.00 90.81 171 THR A C 1
ATOM 1366 O O . THR A 1 171 ? -17.778 -9.256 20.851 1.00 90.81 171 THR A O 1
ATOM 1369 N N . LEU A 1 172 ? -19.343 -7.759 21.473 1.00 91.25 172 LEU A N 1
ATOM 1370 C CA . LEU A 1 172 ? -19.430 -7.041 20.203 1.00 91.25 172 LEU A CA 1
ATOM 1371 C C . LEU A 1 172 ? -19.101 -5.562 20.402 1.00 91.25 172 LEU A C 1
ATOM 1373 O O . LEU A 1 172 ? -19.565 -4.930 21.353 1.00 91.25 172 LEU A O 1
ATOM 1377 N N . TYR A 1 173 ? -18.337 -4.976 19.486 1.00 92.38 173 TYR A N 1
ATOM 1378 C CA . TYR A 1 173 ? -18.166 -3.527 19.424 1.00 92.38 173 TYR A CA 1
ATOM 1379 C C . TYR A 1 173 ? -19.429 -2.846 18.888 1.00 92.38 173 TYR A C 1
ATOM 1381 O O . TYR A 1 173 ? -20.208 -3.440 18.143 1.00 92.38 173 TYR A O 1
ATOM 1389 N N . SER A 1 174 ? -19.603 -1.557 19.190 1.00 91.06 174 SER A N 1
ATOM 1390 C CA . SER A 1 174 ? -20.756 -0.770 18.722 1.00 91.06 174 SER A CA 1
ATOM 1391 C C . SER A 1 174 ? -21.025 -0.888 17.214 1.00 91.06 174 SER A C 1
ATOM 1393 O O . SER A 1 174 ? -22.168 -1.082 16.812 1.00 91.06 174 SER A O 1
ATOM 1395 N N . SER A 1 175 ? -19.986 -0.863 16.370 1.00 88.50 175 SER A N 1
ATOM 1396 C CA . SER A 1 175 ? -20.160 -1.022 14.918 1.00 88.50 175 SER A CA 1
ATOM 1397 C C . SER A 1 175 ? -20.611 -2.423 14.518 1.00 88.50 175 SER A C 1
ATOM 1399 O O . SER A 1 175 ? -21.318 -2.583 13.529 1.00 88.50 175 SER A O 1
ATOM 1401 N N . GLU A 1 176 ? -20.170 -3.447 15.245 1.00 89.00 176 GLU A N 1
ATOM 1402 C CA . GLU A 1 176 ? -20.578 -4.825 14.980 1.00 89.00 176 GLU A CA 1
ATOM 1403 C C . GLU A 1 176 ? -22.036 -5.025 15.370 1.00 89.00 176 GLU A C 1
ATOM 1405 O O . GLU A 1 176 ? -22.767 -5.646 14.609 1.00 89.00 176 GLU A O 1
ATOM 1410 N N . VAL A 1 177 ? -22.488 -4.432 16.479 1.00 91.50 177 VAL A N 1
ATOM 1411 C CA . VAL A 1 177 ? -23.908 -4.416 16.857 1.00 91.50 177 VAL A CA 1
ATOM 1412 C C . VAL A 1 177 ? -24.752 -3.748 15.768 1.00 91.50 177 VAL A C 1
ATOM 1414 O O . VAL A 1 177 ? -25.756 -4.322 15.355 1.00 91.50 177 VAL A O 1
ATOM 1417 N N . ASP A 1 178 ? -24.325 -2.595 15.243 1.00 89.44 178 ASP A N 1
ATOM 1418 C CA . ASP A 1 178 ? -25.046 -1.890 14.171 1.00 89.44 178 ASP A CA 1
ATOM 1419 C C . ASP A 1 178 ? -25.148 -2.729 12.883 1.00 89.44 178 ASP A C 1
ATOM 1421 O O . ASP A 1 178 ? -26.191 -2.769 12.226 1.00 89.44 178 ASP A O 1
ATOM 1425 N N . ILE A 1 179 ? -24.065 -3.418 12.512 1.00 90.94 179 ILE A N 1
ATOM 1426 C CA . ILE A 1 179 ? -24.010 -4.247 11.301 1.00 90.94 179 ILE A CA 1
ATOM 1427 C C . ILE A 1 179 ? -24.805 -5.540 11.499 1.00 90.94 179 ILE A C 1
ATOM 1429 O O . ILE A 1 179 ? -25.668 -5.870 10.685 1.00 90.94 179 ILE A O 1
ATOM 1433 N N . LEU A 1 180 ? -24.526 -6.282 12.569 1.00 90.81 180 LEU A N 1
ATOM 1434 C CA . LEU A 1 180 ? -25.112 -7.594 12.828 1.00 90.81 180 LEU A CA 1
ATOM 1435 C C . LEU A 1 180 ? -26.580 -7.485 13.229 1.00 90.81 180 LEU A C 1
ATOM 1437 O O . LEU A 1 180 ? -27.363 -8.341 12.828 1.00 90.81 180 LEU A O 1
ATOM 1441 N N . GLY A 1 181 ? -26.982 -6.423 13.930 1.00 87.94 181 GLY A N 1
ATOM 1442 C CA . GLY A 1 181 ? -28.381 -6.168 14.285 1.00 87.94 181 GLY A CA 1
ATOM 1443 C C . GLY A 1 181 ? -29.280 -5.932 13.067 1.00 87.94 181 GLY A C 1
ATOM 1444 O O . GLY A 1 181 ? -30.490 -6.119 13.143 1.00 87.94 181 GLY A O 1
ATOM 1445 N N . SER A 1 182 ? -28.704 -5.584 11.909 1.00 89.12 182 SER A N 1
ATOM 1446 C CA . SER A 1 182 ? -29.452 -5.538 10.645 1.00 89.12 182 SER A CA 1
ATOM 1447 C C . SER A 1 182 ? -29.725 -6.925 10.043 1.00 89.12 182 SER A C 1
ATOM 1449 O O . SER A 1 182 ? -30.615 -7.062 9.201 1.00 89.12 182 SER A O 1
ATOM 1451 N N . ALA A 1 183 ? -28.972 -7.946 10.461 1.00 90.81 183 ALA A N 1
ATOM 1452 C CA . ALA A 1 183 ? -28.991 -9.290 9.888 1.00 90.81 183 ALA A CA 1
ATOM 1453 C C . ALA A 1 183 ? -29.560 -10.362 10.835 1.00 90.81 183 ALA A C 1
ATOM 1455 O O . ALA A 1 183 ? -30.138 -11.339 10.358 1.00 90.81 183 ALA A O 1
ATOM 1456 N N . TYR A 1 184 ? -29.414 -10.195 12.151 1.00 90.81 184 TYR A N 1
ATOM 1457 C CA . TYR A 1 184 ? -29.760 -11.193 13.164 1.00 90.81 184 TYR A CA 1
ATOM 1458 C C . TYR A 1 184 ? -30.588 -10.588 14.303 1.00 90.81 184 TYR A C 1
ATOM 1460 O O . TYR A 1 184 ? -30.448 -9.411 14.622 1.00 90.81 184 TYR A O 1
ATOM 1468 N N . ASP A 1 185 ? -31.418 -11.421 14.936 1.00 89.25 185 ASP A N 1
ATOM 1469 C CA . ASP A 1 185 ? -32.224 -11.050 16.104 1.00 89.25 185 ASP A CA 1
ATOM 1470 C C . ASP A 1 185 ? -31.520 -11.496 17.396 1.00 89.25 185 ASP A C 1
ATOM 1472 O O . ASP A 1 185 ? -31.425 -12.693 17.700 1.00 89.25 185 ASP A O 1
ATOM 1476 N N . PHE A 1 186 ? -30.968 -10.524 18.118 1.00 91.75 186 PHE A N 1
ATOM 1477 C CA . PHE A 1 186 ? -30.276 -10.710 19.389 1.00 91.75 186 PHE A CA 1
ATOM 1478 C C . PHE A 1 186 ? -30.407 -9.453 20.255 1.00 91.75 186 PHE A C 1
ATOM 1480 O O . PHE A 1 186 ? -30.630 -8.347 19.758 1.00 91.75 186 PHE A O 1
ATOM 1487 N N . THR A 1 187 ? -30.254 -9.621 21.564 1.00 89.50 187 THR A N 1
ATOM 1488 C CA . THR A 1 187 ? -30.241 -8.529 22.538 1.00 89.50 187 THR A CA 1
ATOM 1489 C C . THR A 1 187 ? -28.846 -8.350 23.107 1.00 89.50 187 THR A C 1
ATOM 1491 O O . THR A 1 187 ? -28.127 -9.317 23.360 1.00 89.50 187 THR A O 1
ATOM 1494 N N . VAL A 1 188 ? -28.474 -7.094 23.330 1.00 91.81 188 VAL A N 1
ATOM 1495 C CA . VAL A 1 188 ? -27.189 -6.719 23.913 1.00 91.81 188 VAL A CA 1
ATOM 1496 C C . VAL A 1 188 ? -27.376 -5.760 25.074 1.00 91.81 188 VAL A C 1
ATOM 1498 O O . VAL A 1 188 ? -28.284 -4.929 25.071 1.00 91.81 188 VAL A O 1
ATOM 1501 N N . GLU A 1 189 ? -26.456 -5.827 26.024 1.00 91.38 189 GLU A N 1
ATOM 1502 C CA . GLU A 1 189 ? -26.267 -4.810 27.052 1.00 91.38 189 GLU A CA 1
ATOM 1503 C C . GLU A 1 189 ? -24.838 -4.285 27.014 1.00 91.38 189 GLU A C 1
ATOM 1505 O O . GLU A 1 189 ? -23.933 -4.943 26.508 1.00 91.38 189 GLU A O 1
ATOM 1510 N N . GLN A 1 190 ? -24.622 -3.075 27.525 1.00 91.44 190 GLN A N 1
ATOM 1511 C CA . GLN A 1 190 ? -23.272 -2.537 27.646 1.00 91.44 190 GLN A CA 1
ATOM 1512 C C . GLN A 1 190 ? -22.450 -3.422 28.591 1.00 91.44 190 GLN A C 1
ATOM 1514 O O . GLN A 1 190 ? -22.913 -3.751 29.683 1.00 91.44 190 GLN A O 1
ATOM 1519 N N . ALA A 1 191 ? -21.245 -3.794 28.161 1.00 89.81 191 ALA A N 1
ATOM 1520 C CA . ALA A 1 191 ? -20.331 -4.601 28.952 1.00 89.81 191 ALA A CA 1
ATOM 1521 C C . ALA A 1 191 ? -19.523 -3.712 29.908 1.00 89.81 191 ALA A C 1
ATOM 1523 O O . ALA A 1 191 ? -18.970 -2.684 29.504 1.00 89.81 191 ALA A O 1
ATOM 1524 N N . TYR A 1 192 ? -19.431 -4.133 31.165 1.00 87.62 192 TYR A N 1
ATOM 1525 C CA . TYR A 1 192 ? -18.628 -3.504 32.208 1.00 87.62 192 TYR A CA 1
ATOM 1526 C C . TYR A 1 192 ? -17.505 -4.448 32.617 1.00 87.62 192 TYR A C 1
ATOM 1528 O O . TYR A 1 192 ? -17.742 -5.617 32.914 1.00 87.62 192 TYR A O 1
ATOM 1536 N N . PHE A 1 193 ? -16.277 -3.937 32.627 1.00 86.69 193 PHE A N 1
ATOM 1537 C CA . PHE A 1 193 ? -15.114 -4.683 33.089 1.00 86.69 193 PHE A CA 1
ATOM 1538 C C . PHE A 1 193 ? -14.974 -4.542 34.602 1.00 86.69 193 PHE A C 1
ATOM 1540 O O . PHE A 1 193 ? -14.926 -3.425 35.121 1.00 86.69 193 PHE A O 1
ATOM 1547 N N . VAL A 1 194 ? -14.916 -5.673 35.302 1.00 84.69 194 VAL A N 1
ATOM 1548 C CA . VAL A 1 194 ? -14.756 -5.714 36.756 1.00 84.69 194 VAL A CA 1
ATOM 1549 C C . VAL A 1 194 ? -13.268 -5.634 37.089 1.00 84.69 194 VAL A C 1
ATOM 1551 O O . VAL A 1 194 ? -12.562 -6.640 37.052 1.00 84.69 194 VAL A O 1
ATOM 1554 N N . ASP A 1 195 ? -12.793 -4.425 37.392 1.00 82.75 195 ASP A N 1
ATOM 1555 C CA . ASP A 1 195 ? -11.389 -4.174 37.755 1.00 82.75 195 ASP A CA 1
ATOM 1556 C C . ASP A 1 195 ? -11.071 -4.630 39.187 1.00 82.75 195 ASP A C 1
ATOM 1558 O O . ASP A 1 195 ? -10.035 -5.231 39.452 1.00 82.75 195 ASP A O 1
ATOM 1562 N N . GLU A 1 196 ? -12.007 -4.409 40.112 1.00 80.44 196 GLU A N 1
ATOM 1563 C CA . GLU A 1 196 ? -11.910 -4.839 41.505 1.00 80.44 196 GLU A CA 1
ATOM 1564 C C . GLU A 1 196 ? -13.286 -5.299 41.999 1.00 80.44 196 GLU A C 1
ATOM 1566 O O . GLU A 1 196 ? -14.313 -4.710 41.657 1.00 80.44 196 GLU A O 1
ATOM 1571 N N . ALA A 1 197 ? -13.318 -6.354 42.816 1.00 81.12 197 ALA A N 1
ATOM 1572 C CA . ALA A 1 197 ? -14.538 -6.833 43.456 1.00 81.12 197 ALA A CA 1
ATOM 1573 C C . ALA A 1 197 ? -14.264 -7.203 44.922 1.00 81.12 197 ALA A C 1
ATOM 1575 O O . ALA A 1 197 ? -13.294 -7.918 45.203 1.00 81.12 197 ALA A O 1
ATOM 1576 N N . PRO A 1 198 ? -15.101 -6.756 45.877 1.00 79.81 198 PRO A N 1
ATOM 1577 C CA . PRO A 1 198 ? -14.980 -7.187 47.260 1.00 79.81 198 PRO A CA 1
ATOM 1578 C C . PRO A 1 198 ? -15.317 -8.677 47.384 1.00 79.81 198 PRO A C 1
ATOM 1580 O O . PRO A 1 198 ? -16.144 -9.222 46.648 1.00 79.81 198 PRO A O 1
ATOM 1583 N N . LYS A 1 199 ? -14.690 -9.341 48.358 1.00 82.31 199 LYS A N 1
ATOM 1584 C CA . LYS A 1 199 ? -15.037 -10.723 48.702 1.00 82.31 199 LYS A CA 1
ATOM 1585 C C . LYS A 1 199 ? -16.452 -10.779 49.254 1.00 82.31 199 LYS A C 1
ATOM 1587 O O . LYS A 1 199 ? -16.844 -9.919 50.044 1.00 82.31 199 LYS A O 1
ATOM 1592 N N . VAL A 1 200 ? -17.197 -11.816 48.885 1.00 84.44 200 VAL A N 1
ATOM 1593 C CA . VAL A 1 200 ? -18.557 -12.010 49.385 1.00 84.44 200 VAL A CA 1
ATOM 1594 C C . VAL A 1 200 ? -18.464 -12.691 50.742 1.00 84.44 200 VAL A C 1
ATOM 1596 O O . VAL A 1 200 ? -17.951 -13.803 50.851 1.00 84.44 200 VAL A O 1
ATOM 1599 N N . VAL A 1 201 ? -18.918 -12.001 51.786 1.00 85.94 201 VAL A N 1
ATOM 1600 C CA . VAL A 1 201 ? -18.817 -12.448 53.180 1.00 85.94 201 VAL A CA 1
ATOM 1601 C C . VAL A 1 201 ? -20.216 -12.628 53.763 1.00 85.94 201 VAL A C 1
ATOM 1603 O O . VAL A 1 201 ? -21.092 -11.786 53.557 1.00 85.94 201 VAL A O 1
ATOM 1606 N N . ALA A 1 202 ? -20.418 -13.710 54.513 1.00 85.31 202 ALA A N 1
ATOM 1607 C CA . ALA A 1 202 ? -21.657 -13.979 55.226 1.00 85.31 202 ALA A CA 1
ATOM 1608 C C . ALA A 1 202 ? -21.870 -12.940 56.333 1.00 85.31 202 ALA A C 1
ATOM 1610 O O . ALA A 1 202 ? -21.051 -12.790 57.237 1.00 85.31 202 ALA A O 1
ATOM 1611 N N . THR A 1 203 ? -22.983 -12.217 56.279 1.00 85.44 203 THR A N 1
ATOM 1612 C CA . THR A 1 203 ? -23.378 -11.250 57.315 1.00 85.44 203 THR A CA 1
ATOM 1613 C C . THR A 1 203 ? -24.111 -11.916 58.477 1.00 85.44 203 THR A C 1
ATOM 1615 O O . THR A 1 203 ? -24.174 -11.343 59.560 1.00 85.44 203 THR A O 1
ATOM 1618 N N . GLU A 1 204 ? -24.664 -13.111 58.266 1.00 87.44 204 GLU A N 1
ATOM 1619 C CA . GLU A 1 204 ? -25.402 -13.891 59.261 1.00 87.44 204 GLU A CA 1
ATOM 1620 C C . GLU A 1 204 ? -24.871 -15.332 59.296 1.00 87.44 204 GLU A C 1
ATOM 1622 O O . GLU A 1 204 ? -24.360 -15.829 58.293 1.00 87.44 204 GLU A O 1
ATOM 1627 N N . ALA A 1 205 ? -24.969 -15.987 60.457 1.00 85.25 205 ALA A N 1
ATOM 1628 C CA . ALA A 1 205 ? -24.674 -17.409 60.588 1.00 85.25 205 ALA A CA 1
ATOM 1629 C C . ALA A 1 205 ? -25.913 -18.235 60.223 1.00 85.25 205 ALA A C 1
ATOM 1631 O O . ALA A 1 205 ? -27.026 -17.909 60.639 1.00 85.25 205 ALA A O 1
ATOM 1632 N N . GLY A 1 206 ? -25.737 -19.324 59.485 1.00 87.06 206 GLY A N 1
ATOM 1633 C CA . GLY A 1 206 ? -26.865 -20.144 59.064 1.00 87.06 206 GLY A CA 1
ATOM 1634 C C . GLY A 1 206 ? -26.472 -21.275 58.131 1.00 87.06 206 GLY A C 1
ATOM 1635 O O . GLY A 1 206 ? -25.303 -21.453 57.794 1.00 87.06 206 GLY A O 1
ATOM 1636 N N . ARG A 1 207 ? -27.482 -22.042 57.723 1.00 86.25 207 ARG A N 1
ATOM 1637 C CA . ARG A 1 207 ? -27.331 -23.094 56.720 1.00 86.25 207 ARG A CA 1
ATOM 1638 C C . ARG A 1 207 ? -27.361 -22.481 55.322 1.00 86.25 207 ARG A C 1
ATOM 1640 O O . ARG A 1 207 ? -28.258 -21.692 55.027 1.00 86.25 207 ARG A O 1
ATOM 1647 N N . VAL A 1 208 ? -26.400 -22.865 54.492 1.00 88.19 208 VAL A N 1
ATOM 1648 C CA . VAL A 1 208 ? -26.269 -22.442 53.097 1.00 88.19 208 VAL A CA 1
ATOM 1649 C C . VAL A 1 208 ? -27.286 -23.184 52.235 1.00 88.19 208 VAL A C 1
ATOM 1651 O O . VAL A 1 208 ? -27.406 -24.404 52.335 1.00 88.19 208 VAL A O 1
ATOM 1654 N N . THR A 1 209 ? -28.008 -22.445 51.395 1.00 86.56 209 THR A N 1
ATOM 1655 C CA . THR A 1 209 ? -28.824 -22.991 50.300 1.00 86.56 209 THR A CA 1
ATOM 1656 C C . THR A 1 209 ? -28.386 -22.342 48.991 1.00 86.56 209 THR A C 1
ATOM 1658 O O . THR A 1 209 ? -28.288 -21.114 48.929 1.00 86.56 209 THR A O 1
ATOM 1661 N N . LEU A 1 210 ? -28.109 -23.137 47.958 1.00 85.31 210 LEU A N 1
ATOM 1662 C CA . LEU A 1 210 ? -27.765 -22.631 46.625 1.00 85.31 210 LEU A CA 1
ATOM 1663 C C . LEU A 1 210 ? -28.995 -22.637 45.711 1.00 85.31 210 LEU A C 1
ATOM 1665 O O . LEU A 1 210 ? -29.591 -23.683 45.459 1.00 85.31 210 LEU A O 1
ATOM 1669 N N . GLU A 1 211 ? -29.360 -21.470 45.184 1.00 85.50 211 GLU A N 1
ATOM 1670 C CA . GLU A 1 211 ? -30.456 -21.319 44.225 1.00 85.50 211 GLU A CA 1
ATOM 1671 C C . GLU A 1 211 ? -29.938 -20.793 42.883 1.00 85.50 211 GLU A C 1
ATOM 1673 O O . GLU A 1 211 ? -29.225 -19.792 42.829 1.00 85.50 211 GLU A O 1
ATOM 1678 N N . GLU A 1 212 ? -30.341 -21.417 41.777 1.00 80.88 212 GLU A N 1
ATOM 1679 C CA . GLU A 1 212 ? -30.170 -20.831 40.445 1.00 80.88 212 GLU A CA 1
ATOM 1680 C C . GLU A 1 212 ? -31.314 -19.858 40.152 1.00 80.88 212 GLU A C 1
ATOM 1682 O O . GLU A 1 212 ? -32.493 -20.161 40.360 1.00 80.88 212 GLU A O 1
ATOM 1687 N N . ARG A 1 213 ? -30.972 -18.677 39.638 1.00 80.69 213 ARG A N 1
ATOM 1688 C CA . ARG A 1 213 ? -31.927 -17.641 39.253 1.00 80.69 213 ARG A CA 1
ATOM 1689 C C . ARG A 1 213 ? -31.597 -17.086 37.882 1.00 80.69 213 ARG A C 1
ATOM 1691 O O . ARG A 1 213 ? -30.445 -17.013 37.468 1.00 80.69 213 ARG A O 1
ATOM 1698 N N . THR A 1 214 ? -32.629 -16.630 37.193 1.00 80.62 214 THR A N 1
ATOM 1699 C CA . THR A 1 214 ? -32.475 -15.930 35.921 1.00 80.62 214 THR A CA 1
ATOM 1700 C C . THR A 1 214 ? -32.694 -14.442 36.150 1.00 80.62 214 THR A C 1
ATOM 1702 O O . THR A 1 214 ? -33.722 -14.040 36.701 1.00 80.62 214 THR A O 1
ATOM 1705 N N . LEU A 1 215 ? -31.725 -13.628 35.741 1.00 78.81 215 LEU A N 1
ATOM 1706 C CA . LEU A 1 215 ? -31.822 -12.174 35.789 1.00 78.81 215 LEU A CA 1
ATOM 1707 C C . LEU A 1 215 ? -32.871 -11.664 34.789 1.00 78.81 215 LEU A C 1
ATOM 1709 O O . LEU A 1 215 ? -33.309 -12.372 33.879 1.00 78.81 215 LEU A O 1
ATOM 1713 N N . THR A 1 216 ? -33.268 -10.397 34.921 1.00 78.94 216 THR A N 1
ATOM 1714 C CA . THR A 1 216 ? -34.246 -9.759 34.019 1.00 78.94 216 THR A CA 1
ATOM 1715 C C . THR A 1 216 ? -33.798 -9.731 32.557 1.00 78.94 216 THR A C 1
ATOM 1717 O O . THR A 1 216 ? -34.637 -9.656 31.663 1.00 78.94 216 THR A O 1
ATOM 1720 N N . ASN A 1 217 ? -32.491 -9.819 32.314 1.00 77.00 217 ASN A N 1
ATOM 1721 C CA . ASN A 1 217 ? -31.868 -9.874 30.994 1.00 77.00 217 ASN A CA 1
ATOM 1722 C C . ASN A 1 217 ? -31.656 -11.313 30.473 1.00 77.00 217 ASN A C 1
ATOM 1724 O O . ASN A 1 217 ? -30.980 -11.491 29.466 1.00 77.00 217 ASN A O 1
ATOM 1728 N N . GLN A 1 218 ? -32.247 -12.319 31.132 1.00 75.94 218 GLN A N 1
ATOM 1729 C CA . GLN A 1 218 ? -32.131 -13.750 30.819 1.00 75.94 218 GLN A CA 1
ATOM 1730 C C . GLN A 1 218 ? -30.763 -14.391 31.107 1.00 75.94 218 GLN A C 1
ATOM 1732 O O . GLN A 1 218 ? -30.565 -15.558 30.770 1.00 75.94 218 GLN A O 1
ATOM 1737 N N . GLU A 1 219 ? -29.840 -13.688 31.765 1.00 77.38 219 GLU A N 1
ATOM 1738 C CA . GLU A 1 219 ? -28.584 -14.289 32.218 1.00 77.38 219 GLU A CA 1
ATOM 1739 C C . GLU A 1 219 ? -28.796 -15.208 33.424 1.00 77.38 219 GLU A C 1
ATOM 1741 O O . GLU A 1 219 ? -29.635 -14.952 34.296 1.00 77.38 219 GLU A O 1
ATOM 1746 N N . SER A 1 220 ? -28.001 -16.275 33.488 1.00 74.69 220 SER A N 1
ATOM 1747 C CA . SER A 1 220 ? -27.949 -17.152 34.654 1.00 74.69 220 SER A CA 1
ATOM 1748 C C . SER A 1 220 ? -27.179 -16.482 35.789 1.00 74.69 220 SER A C 1
ATOM 1750 O O . SER A 1 220 ? -26.077 -15.965 35.608 1.00 74.69 220 SER A O 1
ATOM 1752 N N . SER A 1 221 ? -27.762 -16.530 36.977 1.00 82.19 221 SER A N 1
ATOM 1753 C CA . SER A 1 221 ? -27.183 -16.063 38.232 1.00 82.19 221 SER A CA 1
ATOM 1754 C C . SER A 1 221 ? -27.359 -17.138 39.298 1.00 82.19 221 SER A C 1
ATOM 1756 O O . SER A 1 221 ? -28.304 -17.924 39.256 1.00 82.19 221 SER A O 1
ATOM 1758 N N . HIS A 1 222 ? -26.457 -17.164 40.267 1.00 83.00 222 HIS A N 1
ATOM 1759 C CA . HIS A 1 222 ? -26.539 -18.039 41.429 1.00 83.00 222 HIS A CA 1
ATOM 1760 C C . HIS A 1 222 ? -26.805 -17.173 42.655 1.00 83.00 222 HIS A C 1
ATOM 1762 O O . HIS A 1 222 ? -26.183 -16.130 42.821 1.00 83.00 222 HIS A O 1
ATOM 1768 N N . ALA A 1 223 ? -27.719 -17.571 43.525 1.00 83.81 223 ALA A N 1
ATOM 1769 C CA . ALA A 1 223 ? -27.971 -16.901 44.789 1.00 83.81 223 ALA A CA 1
ATOM 1770 C C . ALA A 1 223 ? -27.618 -17.852 45.930 1.00 83.81 223 ALA A C 1
ATOM 1772 O O . ALA A 1 223 ? -28.206 -18.924 46.064 1.00 83.81 223 ALA A O 1
ATOM 1773 N N . VAL A 1 224 ? -26.656 -17.452 46.760 1.00 84.50 224 VAL A N 1
ATOM 1774 C CA . VAL A 1 224 ? -26.366 -18.147 48.016 1.00 84.50 224 VAL A CA 1
ATOM 1775 C C . VAL A 1 224 ? -27.285 -17.570 49.084 1.00 84.50 224 VAL A C 1
ATOM 1777 O O . VAL A 1 224 ? -27.240 -16.369 49.349 1.00 84.50 224 VAL A O 1
ATOM 1780 N N . VAL A 1 225 ? -28.125 -18.397 49.697 1.00 85.12 225 VAL A N 1
ATOM 1781 C CA . VAL A 1 225 ? -29.040 -17.987 50.768 1.00 85.12 225 VAL A CA 1
ATOM 1782 C C . VAL A 1 225 ? -28.518 -18.517 52.097 1.00 85.12 225 VAL A C 1
ATOM 1784 O O . VAL A 1 225 ? -28.315 -19.720 52.254 1.00 85.12 225 VAL A O 1
ATOM 1787 N N . ILE A 1 226 ? -28.289 -17.623 53.060 1.00 85.69 226 ILE A N 1
ATOM 1788 C CA . ILE A 1 226 ? -27.879 -17.973 54.426 1.00 85.69 226 ILE A CA 1
ATOM 1789 C C . ILE A 1 226 ? -28.856 -17.304 55.386 1.00 85.69 226 ILE A C 1
ATOM 1791 O O . ILE A 1 226 ? -28.880 -16.079 55.522 1.00 85.69 226 ILE A O 1
ATOM 1795 N N . GLY A 1 227 ? -29.679 -18.118 56.049 1.00 83.06 227 GLY A N 1
ATOM 1796 C CA . GLY A 1 227 ? -30.701 -17.625 56.971 1.00 83.06 227 GLY A CA 1
ATOM 1797 C C . GLY A 1 227 ? -31.724 -16.736 56.260 1.00 83.06 227 GLY A C 1
ATOM 1798 O O . GLY A 1 227 ? -32.537 -17.227 55.482 1.00 83.06 227 GLY A O 1
ATOM 1799 N N . SER A 1 228 ? -31.695 -15.433 56.555 1.00 82.25 228 SER A N 1
ATOM 1800 C CA . SER A 1 228 ? -32.592 -14.427 55.964 1.00 82.25 228 SER A CA 1
ATOM 1801 C C . SER A 1 228 ? -31.962 -13.605 54.832 1.00 82.25 228 SER A C 1
ATOM 1803 O O . SER A 1 228 ? -32.630 -12.752 54.244 1.00 82.25 228 SER A O 1
ATOM 1805 N N . GLN A 1 229 ? -30.675 -13.820 54.552 1.00 84.69 229 GLN A N 1
ATOM 1806 C CA . GLN A 1 229 ? -29.883 -12.999 53.641 1.00 84.69 229 GLN A CA 1
ATOM 1807 C C . GLN A 1 229 ? -29.567 -13.737 52.344 1.00 84.69 229 GLN A C 1
ATOM 1809 O O . GLN A 1 229 ? -29.178 -14.904 52.356 1.00 84.69 229 GLN A O 1
ATOM 1814 N N . GLU A 1 230 ? -29.673 -13.013 51.231 1.00 85.62 230 GLU A N 1
ATOM 1815 C CA . GLU A 1 230 ? -29.335 -13.512 49.898 1.00 85.62 230 GLU A CA 1
ATOM 1816 C C . GLU A 1 230 ? -28.046 -12.860 49.380 1.00 85.62 230 GLU A C 1
ATOM 1818 O O . GLU A 1 230 ? -27.822 -11.656 49.539 1.00 85.62 230 GLU A O 1
ATOM 1823 N N . TYR A 1 231 ? -27.192 -13.650 48.740 1.00 86.06 231 TYR A N 1
ATOM 1824 C CA . TYR A 1 231 ? -25.933 -13.216 48.141 1.00 86.06 231 TYR A CA 1
ATOM 1825 C C . TYR A 1 231 ? -25.936 -13.612 46.657 1.00 86.06 231 TYR A C 1
ATOM 1827 O O . TYR A 1 231 ? -25.578 -14.746 46.332 1.00 86.06 231 TYR A O 1
ATOM 1835 N N . PRO A 1 232 ? -26.397 -12.720 45.762 1.00 85.31 232 PRO A N 1
ATOM 1836 C CA . PRO A 1 232 ? -26.439 -12.975 44.332 1.00 85.31 232 PRO A CA 1
ATOM 1837 C C . PRO A 1 232 ? -25.043 -12.898 43.702 1.00 85.31 232 PRO A C 1
ATOM 1839 O O . PRO A 1 232 ? -24.249 -12.004 43.986 1.00 85.31 232 PRO A O 1
ATOM 1842 N N . LEU A 1 233 ? -24.767 -13.824 42.799 1.00 83.75 233 LEU A N 1
ATOM 1843 C CA . LEU A 1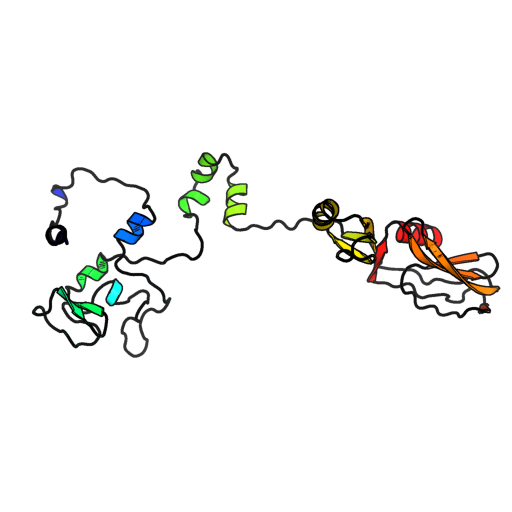 233 ? -23.509 -14.028 42.095 1.00 83.75 233 LEU A CA 1
ATOM 1844 C C . LEU A 1 233 ? -23.817 -14.211 40.605 1.00 83.75 233 LEU A C 1
ATOM 1846 O O . LEU A 1 233 ? -24.796 -14.862 40.241 1.00 83.75 233 LEU A O 1
ATOM 1850 N N . VAL A 1 234 ? -22.991 -13.633 39.736 1.00 79.38 234 VAL A N 1
ATOM 1851 C CA . VAL A 1 234 ? -23.143 -13.722 38.274 1.00 79.38 234 VAL A CA 1
ATOM 1852 C C . VAL A 1 234 ? -21.820 -14.165 37.675 1.00 79.38 234 VAL A C 1
ATOM 1854 O O . VAL A 1 234 ? -20.771 -13.712 38.131 1.00 79.38 234 VAL A O 1
ATOM 1857 N N . GLY A 1 235 ? -21.889 -15.017 36.654 1.00 72.50 235 GLY A N 1
ATOM 1858 C CA . GLY A 1 235 ? -20.715 -15.595 36.007 1.00 72.50 235 GLY A CA 1
ATOM 1859 C C . GLY A 1 235 ? -20.247 -16.888 36.669 1.00 72.50 235 GLY A C 1
ATOM 1860 O O . GLY A 1 235 ? -20.966 -17.488 37.475 1.00 72.50 235 GLY A O 1
ATOM 1861 N N . ASP A 1 236 ? -19.050 -17.319 36.285 1.00 70.62 236 ASP A N 1
ATOM 1862 C CA . ASP A 1 236 ? -18.391 -18.487 36.859 1.00 70.62 236 ASP A CA 1
ATOM 1863 C C . ASP A 1 236 ? -17.673 -18.043 38.138 1.00 70.62 236 ASP A C 1
ATOM 1865 O O . ASP A 1 236 ? -16.681 -17.316 38.099 1.00 70.62 236 ASP A O 1
ATOM 1869 N N . VAL A 1 237 ? -18.253 -18.369 39.291 1.00 78.19 237 VAL A N 1
ATOM 1870 C CA . VAL A 1 237 ? -17.771 -17.890 40.589 1.00 78.19 237 VAL A CA 1
ATOM 1871 C C . VAL A 1 237 ? -17.265 -19.068 41.404 1.00 78.19 237 VAL A C 1
ATOM 1873 O O . VAL A 1 237 ? -18.010 -20.010 41.669 1.00 78.19 237 VAL A O 1
ATOM 1876 N N . ASP A 1 238 ? -16.024 -18.968 41.879 1.00 78.19 238 ASP A N 1
ATOM 1877 C CA . ASP A 1 238 ? -15.438 -19.937 42.801 1.00 78.19 238 ASP A CA 1
ATOM 1878 C C . ASP A 1 238 ? -16.111 -19.832 44.183 1.00 78.19 238 ASP A C 1
ATOM 1880 O O . ASP A 1 238 ? -15.743 -19.020 45.047 1.00 78.19 238 ASP A O 1
ATOM 1884 N N . LEU A 1 239 ? -17.134 -20.665 44.388 1.00 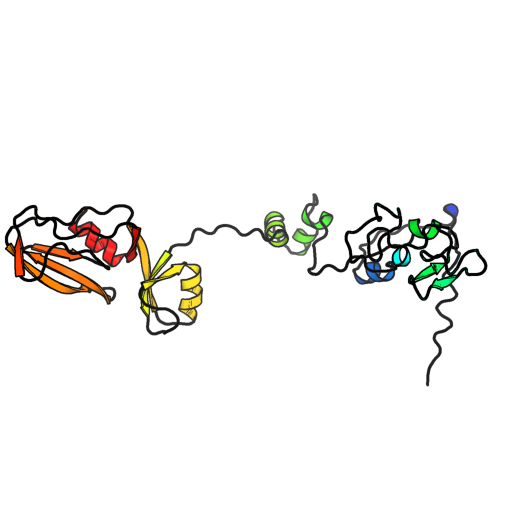83.88 239 LEU A N 1
ATOM 1885 C CA . LEU A 1 239 ? -17.807 -20.828 45.673 1.00 83.88 239 LEU A CA 1
ATOM 1886 C C . LEU A 1 239 ? -16.878 -21.524 46.674 1.00 83.88 239 LEU A C 1
ATOM 1888 O O . LEU A 1 239 ? -16.245 -22.535 46.376 1.00 83.88 239 LEU A O 1
ATOM 1892 N N . ARG A 1 240 ? -16.823 -20.993 47.898 1.00 84.81 240 ARG A N 1
ATOM 1893 C CA . ARG A 1 240 ? -16.077 -21.585 49.023 1.00 84.81 240 ARG A CA 1
ATOM 1894 C C . ARG A 1 240 ? -16.960 -22.357 50.001 1.00 84.81 240 ARG A C 1
ATOM 1896 O O . ARG A 1 240 ? -16.459 -22.824 51.022 1.00 84.81 240 ARG A O 1
ATOM 1903 N N . VAL A 1 241 ? -18.250 -22.443 49.701 1.00 84.44 241 VAL A N 1
ATOM 1904 C CA . VAL A 1 241 ? -19.284 -23.079 50.518 1.00 84.44 241 VAL A CA 1
ATOM 1905 C C . VAL A 1 241 ? -20.091 -24.037 49.647 1.00 84.44 241 VAL A C 1
ATOM 1907 O O . VAL A 1 241 ? -20.333 -23.743 48.474 1.00 84.44 241 VAL A O 1
ATOM 1910 N N . GLU A 1 242 ? -20.502 -25.167 50.212 1.00 85.44 242 GLU A N 1
ATOM 1911 C CA . GLU A 1 242 ? -21.351 -26.164 49.557 1.00 85.44 242 GLU A CA 1
ATOM 1912 C C . GLU A 1 242 ? -22.804 -26.076 50.058 1.00 85.44 242 GLU A C 1
ATOM 1914 O O . GLU A 1 242 ? -23.104 -25.501 51.109 1.00 85.44 242 GLU A O 1
ATOM 1919 N N . ASP A 1 243 ? -23.738 -26.636 49.285 1.00 85.88 243 ASP A N 1
ATOM 1920 C CA . ASP A 1 243 ? -25.149 -26.677 49.673 1.00 85.88 243 ASP A CA 1
ATOM 1921 C C . ASP A 1 243 ? -25.336 -27.502 50.958 1.00 85.88 243 ASP A C 1
ATOM 1923 O O . ASP A 1 243 ? -24.929 -28.662 51.048 1.00 85.88 243 ASP A O 1
ATOM 1927 N N . GLY A 1 244 ? -25.966 -26.903 51.969 1.00 83.00 244 GLY A N 1
ATOM 1928 C CA . GLY A 1 244 ? -26.182 -27.525 53.273 1.00 83.00 244 GLY A CA 1
ATOM 1929 C C . GLY A 1 244 ? -25.077 -27.307 54.312 1.00 83.00 244 GLY A C 1
ATOM 1930 O O . GLY A 1 244 ? -25.269 -27.763 55.446 1.00 83.00 244 GLY A O 1
ATOM 1931 N N . ASP A 1 245 ? -23.996 -26.595 53.979 1.00 86.06 245 ASP A N 1
ATOM 1932 C CA . ASP A 1 245 ? -22.961 -26.192 54.939 1.00 86.06 245 ASP A CA 1
ATOM 1933 C C . ASP A 1 245 ? -23.517 -25.251 56.019 1.00 86.06 245 ASP A C 1
ATOM 1935 O O . ASP A 1 245 ? -24.415 -24.442 55.774 1.00 86.06 245 ASP A O 1
ATOM 1939 N N . GLU A 1 246 ? -22.968 -25.334 57.233 1.00 85.44 246 GLU A N 1
ATOM 1940 C CA . GLU A 1 246 ? -23.218 -24.362 58.302 1.00 85.44 246 GLU A CA 1
ATOM 1941 C C . GLU A 1 246 ? -22.055 -23.376 58.374 1.00 85.44 246 GLU A C 1
ATOM 1943 O O . GLU A 1 246 ? -20.915 -23.755 58.644 1.00 85.44 246 GLU A O 1
ATOM 1948 N N . VAL A 1 247 ? -22.350 -22.100 58.135 1.00 87.25 247 VAL A N 1
ATOM 1949 C CA . VAL A 1 247 ? -21.352 -21.027 58.109 1.00 87.25 247 VAL A CA 1
ATOM 1950 C C . VAL A 1 247 ? -21.583 -20.040 59.243 1.00 87.25 247 VAL A C 1
ATOM 1952 O O . VAL A 1 247 ? -22.719 -19.717 59.593 1.00 87.25 247 VAL A O 1
ATOM 1955 N N . GLU A 1 248 ? -20.491 -19.549 59.826 1.00 86.31 248 GLU A N 1
ATOM 1956 C CA . GLU A 1 248 ? -20.523 -18.475 60.819 1.00 86.31 248 GLU A CA 1
ATOM 1957 C C . GLU A 1 248 ? -20.553 -17.096 60.140 1.00 86.31 248 GLU A C 1
ATOM 1959 O O . GLU A 1 248 ? -20.076 -16.917 59.015 1.00 86.31 248 GLU A O 1
ATOM 1964 N N . ALA A 1 249 ? -21.075 -16.087 60.844 1.00 85.81 249 ALA A N 1
ATOM 1965 C CA . ALA A 1 249 ? -21.015 -14.706 60.377 1.00 85.81 249 ALA A CA 1
ATOM 1966 C C . ALA A 1 249 ? -19.544 -14.272 60.217 1.00 85.81 249 ALA A C 1
ATOM 1968 O O . ALA A 1 249 ? -18.743 -14.400 61.142 1.00 85.81 249 ALA A O 1
ATOM 1969 N N . GLY A 1 250 ? -19.188 -13.751 59.044 1.00 81.56 250 GLY A N 1
ATOM 1970 C CA . GLY A 1 250 ? -17.816 -13.411 58.665 1.00 81.56 250 GLY A CA 1
ATOM 1971 C C . GLY A 1 250 ? -17.119 -14.453 57.782 1.00 81.56 250 GLY A C 1
ATOM 1972 O O . GLY A 1 250 ? -16.007 -14.192 57.319 1.00 81.56 250 GLY A O 1
ATOM 1973 N N . ALA A 1 251 ? -17.741 -15.606 57.514 1.00 84.69 251 ALA A N 1
ATOM 1974 C CA . ALA A 1 251 ? -17.202 -16.596 56.584 1.00 84.69 251 ALA A CA 1
ATOM 1975 C C . ALA A 1 251 ? -17.212 -16.078 55.135 1.00 84.69 251 ALA A C 1
ATOM 1977 O O . ALA A 1 251 ? -18.151 -15.408 54.704 1.00 84.69 251 ALA A O 1
ATOM 1978 N N . ILE A 1 252 ? -16.164 -16.394 54.370 1.00 85.50 252 ILE A N 1
ATOM 1979 C CA . ILE A 1 252 ? -16.083 -16.052 52.944 1.00 85.50 252 ILE A CA 1
ATOM 1980 C C . ILE A 1 252 ? -16.942 -17.049 52.168 1.00 85.50 252 ILE A C 1
ATOM 1982 O O . ILE A 1 252 ? -16.678 -18.246 52.207 1.00 85.50 252 ILE A O 1
ATOM 1986 N N . ILE A 1 253 ? -17.940 -16.535 51.457 1.00 83.00 253 ILE A N 1
ATOM 1987 C CA . ILE A 1 253 ? -18.880 -17.309 50.643 1.00 83.00 253 ILE A CA 1
ATOM 1988 C C . ILE A 1 253 ? -18.274 -17.590 49.268 1.00 83.00 253 ILE A C 1
ATOM 1990 O O . ILE A 1 253 ? -18.319 -18.716 48.783 1.00 83.00 253 ILE A O 1
ATOM 1994 N N . ALA A 1 254 ? -17.702 -16.561 48.645 1.00 83.19 254 ALA A N 1
ATOM 1995 C CA . ALA A 1 254 ? -17.181 -16.636 47.289 1.00 83.19 254 ALA A CA 1
ATOM 1996 C C . ALA A 1 254 ? -16.106 -15.571 47.047 1.00 83.19 254 ALA A C 1
ATOM 1998 O O . ALA A 1 254 ? -16.208 -14.442 47.549 1.00 83.19 254 ALA A O 1
ATOM 1999 N N . ASP A 1 255 ? -15.099 -15.921 46.247 1.00 78.69 255 ASP A N 1
ATOM 2000 C CA . ASP A 1 255 ? -14.239 -14.928 45.607 1.00 78.69 255 ASP A CA 1
ATOM 2001 C C . ASP A 1 255 ? -14.882 -14.567 44.260 1.00 78.69 255 ASP A C 1
ATOM 2003 O O . ASP A 1 255 ? -15.091 -15.431 43.414 1.00 78.69 255 ASP A O 1
ATOM 2007 N N . ARG A 1 256 ? -15.252 -13.296 44.071 1.00 75.31 256 ARG A N 1
ATOM 2008 C CA . ARG A 1 256 ? -15.834 -12.850 42.800 1.00 75.31 256 ARG A CA 1
ATOM 2009 C C . ARG A 1 256 ? -14.758 -12.771 41.715 1.00 75.31 256 ARG A C 1
ATOM 2011 O O . ARG A 1 256 ? -13.649 -12.325 42.025 1.00 75.31 256 ARG A O 1
ATOM 2018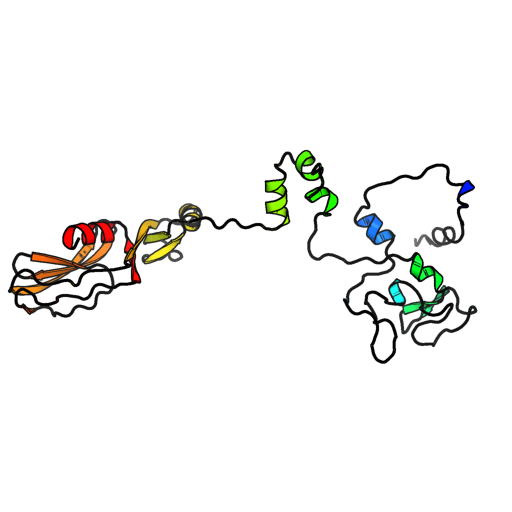 N N . PRO A 1 257 ? -15.083 -13.126 40.462 1.00 67.81 257 PRO A N 1
ATOM 2019 C CA . PRO A 1 257 ? -14.131 -13.023 39.372 1.00 67.81 257 PRO A CA 1
ATOM 2020 C C . PRO A 1 257 ? -13.743 -11.558 39.139 1.00 67.81 257 PRO A C 1
ATOM 2022 O O . PRO A 1 257 ? -14.592 -10.673 39.007 1.00 67.81 257 PRO A O 1
ATOM 2025 N N . VAL A 1 258 ? -12.435 -11.312 39.120 1.00 77.62 258 VAL A N 1
ATOM 2026 C CA . VAL A 1 258 ? -11.818 -10.032 38.759 1.00 77.62 258 VAL A CA 1
ATOM 2027 C C . VAL A 1 258 ? -11.189 -10.200 37.383 1.00 77.62 258 VAL A C 1
ATOM 2029 O O . VAL A 1 258 ? -10.563 -11.223 37.108 1.00 77.62 258 VAL A O 1
ATOM 2032 N N . GLY A 1 259 ? -11.330 -9.197 36.521 1.00 79.12 259 GLY A N 1
ATOM 2033 C CA . GLY A 1 259 ? -10.854 -9.264 35.142 1.00 79.12 259 GLY A CA 1
ATOM 2034 C C . GLY A 1 259 ? -11.860 -9.859 34.155 1.00 79.12 259 GLY A C 1
ATOM 2035 O O . GLY A 1 259 ? -11.492 -10.165 33.022 1.00 79.12 259 GLY A O 1
ATOM 2036 N N . GLU A 1 260 ? -13.117 -10.008 34.568 1.00 82.25 260 GLU A N 1
ATOM 2037 C CA . GLU A 1 260 ? -14.210 -10.480 33.719 1.00 82.25 260 GLU A CA 1
ATOM 2038 C C . GLU A 1 260 ? -15.146 -9.342 33.301 1.00 82.25 260 GLU A C 1
ATOM 2040 O O . GLU A 1 260 ? -15.202 -8.272 33.918 1.00 82.25 260 GLU A O 1
ATOM 2045 N N . LEU A 1 261 ? -15.877 -9.579 32.212 1.00 85.25 261 LEU A N 1
ATOM 2046 C CA . LEU A 1 261 ? -16.917 -8.683 31.722 1.00 85.25 261 LEU A CA 1
ATOM 2047 C C . LEU A 1 261 ? -18.267 -9.116 32.284 1.00 85.25 261 LEU A C 1
ATOM 2049 O O . LEU A 1 261 ? -18.600 -10.296 32.274 1.00 85.25 261 LEU A O 1
ATOM 2053 N N . CYS A 1 262 ? -19.069 -8.147 32.707 1.00 85.50 262 CYS A N 1
ATOM 2054 C CA . CYS A 1 262 ? -20.447 -8.366 33.120 1.00 85.50 262 CYS A CA 1
ATOM 2055 C C . CYS A 1 262 ? -21.399 -7.455 32.339 1.00 85.50 262 CYS A C 1
ATOM 2057 O O . CYS A 1 262 ? -21.013 -6.382 31.861 1.00 85.50 262 CYS A O 1
ATOM 2059 N N . SER A 1 263 ? -22.644 -7.898 32.182 1.00 88.69 263 SER A N 1
ATOM 2060 C CA . SER A 1 263 ? -23.709 -7.067 31.628 1.00 88.69 263 SER A CA 1
ATOM 2061 C C . SER A 1 263 ? -24.036 -5.904 32.563 1.00 88.69 263 SER A C 1
ATOM 2063 O O . SER A 1 263 ? -23.726 -5.927 33.757 1.00 88.69 263 SER A O 1
ATOM 2065 N N . LYS A 1 264 ? -24.711 -4.884 32.033 1.00 88.25 264 LYS A N 1
ATOM 2066 C CA . LYS A 1 264 ? -25.173 -3.757 32.841 1.00 88.25 264 LYS A CA 1
ATOM 2067 C C . LYS A 1 264 ? -26.104 -4.209 33.968 1.00 88.25 264 LYS A C 1
ATOM 2069 O O . LYS A 1 264 ? -25.949 -3.760 35.097 1.00 88.25 264 LYS A O 1
ATOM 2074 N N . THR A 1 265 ? -27.040 -5.109 33.676 1.00 86.94 265 THR A N 1
ATOM 2075 C CA . THR A 1 265 ? -27.977 -5.633 34.679 1.00 86.94 265 THR A CA 1
ATOM 2076 C C . THR A 1 265 ? -27.245 -6.371 35.801 1.00 86.94 265 THR A C 1
ATOM 2078 O O . THR A 1 265 ? -27.561 -6.175 36.976 1.00 86.94 265 THR A O 1
ATOM 2081 N N . ALA A 1 266 ? -26.243 -7.187 35.461 1.00 84.56 266 ALA A N 1
ATOM 2082 C CA . ALA A 1 266 ? -25.410 -7.861 36.450 1.00 84.56 266 ALA A CA 1
ATOM 2083 C C . ALA A 1 266 ? -24.600 -6.857 37.282 1.00 84.56 266 ALA A C 1
ATOM 2085 O O . ALA A 1 266 ? -24.552 -6.972 38.505 1.00 84.56 266 ALA A O 1
ATOM 2086 N N . PHE A 1 267 ? -24.007 -5.852 36.634 1.00 86.12 267 PHE A N 1
ATOM 2087 C CA . PHE A 1 267 ? -23.255 -4.797 37.305 1.00 86.12 267 PHE A CA 1
ATOM 2088 C C . PHE A 1 267 ? -24.119 -4.029 38.312 1.00 86.12 267 PHE A C 1
ATOM 2090 O O . PHE A 1 267 ? -23.740 -3.931 39.476 1.00 86.12 267 PHE A O 1
ATOM 2097 N N . ASP A 1 268 ? -25.295 -3.551 37.896 1.00 86.25 268 ASP A N 1
ATOM 2098 C CA . ASP A 1 268 ? -26.202 -2.772 38.746 1.00 86.25 268 ASP A CA 1
ATOM 2099 C C . ASP A 1 268 ? -26.663 -3.598 39.966 1.00 86.25 268 ASP A C 1
ATOM 2101 O O . ASP A 1 268 ? -26.599 -3.121 41.098 1.00 86.25 268 ASP A O 1
ATOM 2105 N N . MET A 1 269 ? -27.018 -4.877 39.774 1.00 86.38 269 MET A N 1
ATOM 2106 C CA . MET A 1 269 ? -27.376 -5.784 40.877 1.00 86.38 269 MET A CA 1
ATOM 2107 C C . MET A 1 269 ? -26.221 -5.983 41.872 1.00 86.38 269 MET A C 1
ATOM 2109 O O . MET A 1 269 ? -26.424 -5.999 43.090 1.00 86.38 269 MET A O 1
ATOM 2113 N N . LEU A 1 270 ? -25.007 -6.182 41.357 1.00 83.81 270 LEU A N 1
ATOM 2114 C CA . LEU A 1 270 ? -23.825 -6.434 42.174 1.00 83.81 270 LEU A CA 1
ATOM 2115 C C . LEU A 1 270 ? -23.399 -5.178 42.945 1.00 83.81 270 LEU A C 1
ATOM 2117 O O . LEU A 1 270 ? -23.053 -5.299 44.119 1.00 83.81 270 LEU A O 1
ATOM 2121 N N . MET A 1 271 ? -23.473 -4.001 42.322 1.00 83.62 271 MET A N 1
ATOM 2122 C CA . MET A 1 271 ? -23.226 -2.710 42.971 1.00 83.62 271 MET A CA 1
ATOM 2123 C C . MET A 1 271 ? -24.249 -2.425 44.075 1.00 83.62 271 MET A C 1
ATOM 2125 O O . MET A 1 271 ? -23.873 -2.018 45.172 1.00 83.62 271 MET A O 1
ATOM 2129 N N . ASP A 1 272 ? -25.536 -2.687 43.828 1.00 85.50 272 ASP A N 1
ATOM 2130 C CA . ASP A 1 272 ? -26.593 -2.467 44.823 1.00 85.50 272 ASP A CA 1
ATOM 2131 C C . ASP A 1 272 ? -26.409 -3.342 46.072 1.00 85.50 272 ASP A C 1
ATOM 2133 O O . ASP A 1 272 ? -26.736 -2.924 47.188 1.00 85.50 272 ASP A O 1
ATOM 2137 N N . ARG A 1 273 ? -25.882 -4.564 45.909 1.00 83.56 273 ARG A N 1
ATOM 2138 C CA . ARG A 1 273 ? -25.682 -5.494 47.028 1.00 83.56 273 ARG A CA 1
ATOM 2139 C C . ARG A 1 273 ? -24.349 -5.315 47.745 1.00 83.56 273 ARG A C 1
ATOM 2141 O O . ARG A 1 273 ? -24.316 -5.437 48.970 1.00 83.56 273 ARG A O 1
ATOM 2148 N N . TYR A 1 274 ? -23.264 -5.119 47.003 1.00 81.44 274 TYR A N 1
ATOM 2149 C CA . TYR A 1 274 ? -21.904 -5.211 47.539 1.00 81.44 274 TYR A CA 1
ATOM 2150 C C . TYR A 1 274 ? -21.175 -3.868 47.634 1.00 81.44 274 TYR A C 1
ATOM 2152 O O . TYR A 1 274 ? -20.147 -3.811 48.313 1.00 81.44 274 TYR A O 1
ATOM 2160 N N . GLY A 1 275 ? -21.731 -2.804 47.046 1.00 70.38 275 GLY A N 1
ATOM 2161 C CA . GLY A 1 275 ? -21.036 -1.529 46.850 1.00 70.38 275 GLY A CA 1
ATOM 2162 C C . GLY A 1 275 ? -19.937 -1.633 45.806 1.00 70.38 275 GLY A C 1
ATOM 2163 O O . GLY A 1 275 ? -19.043 -0.762 45.870 1.00 70.38 275 GLY A O 1
#

Radius of gyration: 38.75 Å; chains: 1; bounding box: 66×56×107 Å

pLDDT: mean 85.27, std 13.73, range [29.64, 97.69]

Sequence (275 aa):
MLLKNENVRKREVSLLISGDDIKRIKLQLASPADMLRWSHGEVTESETINYRTHRPEKGGLYAEEIFGPENSYECACGKYKGKKYEGITCEKCHVLVTDSSVRRVNMAHISLASPVVHFWFLKGVSSLLARLLGMKKKELQRIAYYETEPVEQVLYLVTSSQSRDVRPGETLYSSEVDILGSAYDFTVEQAYFVDEAPKVVATEAGRVTLEERTLTNQESSHAVVIGSQEYPLVGDVDLRVEDGDEVEAGAIIADRPVGELCSKTAFDMLMDRYG

Secondary structure (DSSP, 8-state):
------SSTTS-S-----GGG-------PPPHHHHHHHEEEE------B-TTT-PBPTTSTT-HHHH--SSTTB-TTSSSBSGGGTTPBPTTT--B-S-GGGGGT-EEE---SS----HHHHHSSS-HHHHHHT--HHHHHHHHTT--------EEEEEEES-SSS-TT-EEEHHHHHHHTTTS-EEEEEEEE-S--PPEE-SS-EEEEEEEEE-TTS-EEEEEEETTEEEEEESS-EESS-TT-EE-TT-EEEEPPSS-EEEHHHHHHHHHHH-